Protein AF-A0A418AMC6-F1 (afdb_monomer)

Sequence (196 aa):
MELLSAELSAETLAALQAHLATAKLNEESEVSEDFRLSQLYVCNVPCRGLDVVGLCSWYDSRTGDALAAEAFEQSKGGPIAFVSTPAAFKALKALHPDRKDVYLFEYDHRFEEKYPTEFVFYDYNTPLALDSKFQHFFDYVLVDPPYLDIAADLGFTPTGFVPTFDSKLSNRFLTYTNYASERFGRCDDDFSDSDE

Secondary structure (DSSP, 8-state):
---------HHHHHHHHHHHHHHHHHHHHS-----TTSS--------TT----PPP-SS-HHHHHHHHHHHHHHTTTS-EEEES-HHHHHHHHHH-TT--SEEEEES-THHHHH-TTTEEE--TTSTT-S-GGGTTT-SEEEE--SSHHHHHHTTPEEEEE----SSS--PPEEEEESS--SSSPBP----TT---

pLDDT: mean 71.26, std 19.56, range [28.86, 96.62]

InterPro domains:
  IPR019369 Protein-lysine N-methyltransferase Efm5/EEF1AKMT1 [PTHR13200] (7-148)
  IPR041370 Methyltransferase EEF1AKMT1/ZCCHC4 [PF10237] (58-148)

Organism: NCBI:txid157072

Mean predicted aligned error: 14.48 Å

Structure (mmCIF, N/CA/C/O backbone):
data_AF-A0A418AMC6-F1
#
_entry.id   AF-A0A418AMC6-F1
#
loop_
_atom_site.group_PDB
_atom_site.id
_atom_site.type_symbol
_atom_site.label_atom_id
_atom_site.label_alt_id
_atom_site.label_comp_id
_atom_site.label_asym_id
_atom_site.label_entity_id
_atom_site.label_seq_id
_atom_site.pdbx_PDB_ins_code
_atom_site.Cartn_x
_atom_site.Cartn_y
_atom_site.Cartn_z
_atom_site.occupancy
_atom_site.B_iso_or_equiv
_atom_site.auth_seq_id
_atom_site.auth_comp_id
_atom_site.auth_asym_id
_atom_site.auth_atom_id
_atom_site.pdbx_PDB_model_num
ATOM 1 N N . MET A 1 1 ? 2.805 23.238 57.520 1.00 42.62 1 MET A N 1
ATOM 2 C CA . MET A 1 1 ? 2.242 22.213 56.617 1.00 42.62 1 MET A CA 1
ATOM 3 C C . MET A 1 1 ? 0.832 22.687 56.286 1.00 42.62 1 MET A C 1
ATOM 5 O O . MET A 1 1 ? -0.130 22.216 56.871 1.00 42.62 1 MET A O 1
ATOM 9 N N . GLU A 1 2 ? 0.739 23.754 55.487 1.00 44.53 2 GLU A N 1
ATOM 10 C CA . GLU A 1 2 ? -0.522 24.441 55.176 1.00 44.53 2 GLU A CA 1
ATOM 11 C C . GLU A 1 2 ? -1.011 24.029 53.786 1.00 44.53 2 GLU A C 1
ATOM 13 O O . GLU A 1 2 ? -0.344 24.260 52.783 1.00 44.53 2 GLU A O 1
ATOM 18 N N . LEU A 1 3 ? -2.151 23.339 53.796 1.00 50.59 3 LEU A N 1
ATOM 19 C CA . LEU A 1 3 ? -3.319 23.513 52.928 1.00 50.59 3 LEU A CA 1
ATOM 20 C C . LEU A 1 3 ? -3.114 24.251 51.593 1.00 50.59 3 LEU A C 1
ATOM 22 O O . LEU A 1 3 ? -3.190 25.473 51.532 1.00 50.59 3 LEU A O 1
ATOM 26 N N . LEU A 1 4 ? -3.051 23.477 50.508 1.00 44.75 4 LEU A N 1
ATOM 27 C CA . LEU A 1 4 ? -3.546 23.883 49.189 1.00 44.75 4 LEU A CA 1
ATOM 28 C C . LEU A 1 4 ? -4.332 22.718 48.569 1.00 44.75 4 LEU A C 1
ATOM 30 O O . LEU A 1 4 ? -3.943 22.135 47.562 1.00 44.75 4 LEU A O 1
ATOM 34 N N . SER A 1 5 ? -5.449 22.351 49.197 1.00 51.56 5 SER A N 1
ATOM 35 C CA . SER A 1 5 ? -6.523 21.634 48.510 1.00 51.56 5 SER A CA 1
ATOM 36 C C . SER A 1 5 ? -7.309 22.663 47.699 1.00 51.56 5 SER A C 1
ATOM 38 O O . SER A 1 5 ? -8.251 23.273 48.201 1.00 51.56 5 SER A O 1
ATOM 40 N N . ALA A 1 6 ? -6.878 22.911 46.463 1.00 60.97 6 ALA A N 1
ATOM 41 C CA . ALA A 1 6 ? -7.714 23.602 45.493 1.00 60.97 6 ALA A CA 1
ATOM 42 C C . ALA A 1 6 ? -8.889 22.671 45.158 1.00 60.97 6 ALA A C 1
ATOM 44 O O . ALA A 1 6 ? -8.754 21.757 44.346 1.00 60.97 6 ALA A O 1
ATOM 45 N N . GLU A 1 7 ? -10.018 22.849 45.844 1.00 67.69 7 GLU A N 1
ATOM 46 C CA . GLU A 1 7 ? -11.275 22.220 45.450 1.00 67.69 7 GLU A CA 1
ATOM 47 C C . GLU A 1 7 ? -11.671 22.791 44.084 1.00 67.69 7 GLU A C 1
ATOM 49 O O . GLU A 1 7 ? -12.073 23.947 43.952 1.00 67.69 7 GLU A O 1
ATOM 54 N N . LEU A 1 8 ? -11.476 21.987 43.041 1.00 70.81 8 LEU A N 1
ATOM 55 C CA . LEU A 1 8 ? -11.998 22.248 41.704 1.00 70.81 8 LEU A CA 1
ATOM 56 C C . LEU A 1 8 ? -13.522 22.425 41.791 1.00 70.81 8 LEU A C 1
ATOM 58 O O . LEU A 1 8 ? -14.201 21.650 42.467 1.00 70.81 8 LEU A O 1
ATOM 62 N N . SER A 1 9 ? -14.073 23.432 41.105 1.00 80.06 9 SER A N 1
ATOM 63 C CA . SER A 1 9 ? -15.525 23.630 41.064 1.00 80.06 9 SER A CA 1
ATOM 64 C C . SER A 1 9 ? -16.208 22.421 40.415 1.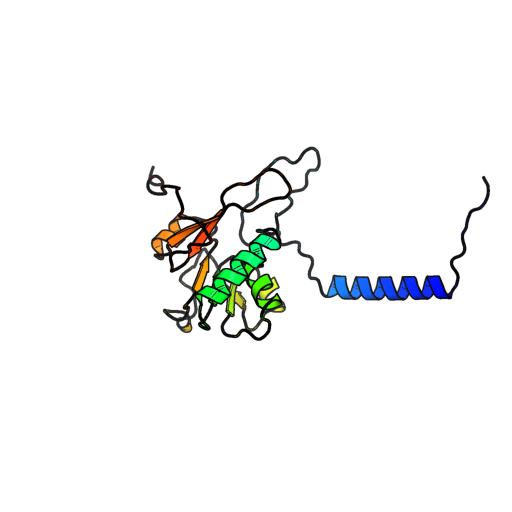00 80.06 9 SER A C 1
ATOM 66 O O . SER A 1 9 ? -15.633 21.770 39.536 1.00 80.06 9 SER A O 1
ATOM 68 N N . ALA A 1 10 ? -17.453 22.137 40.804 1.00 79.94 10 ALA A N 1
ATOM 69 C CA . ALA A 1 10 ? -18.219 21.011 40.262 1.00 79.94 10 ALA A CA 1
ATOM 70 C C . ALA A 1 10 ? -18.283 21.021 38.722 1.00 79.94 10 ALA A C 1
ATOM 72 O O . ALA A 1 10 ? -18.225 19.971 38.088 1.00 79.94 10 ALA A O 1
ATOM 73 N N . GLU A 1 11 ? -18.323 22.211 38.122 1.00 81.19 11 GLU A N 1
ATOM 74 C CA . GLU A 1 11 ? -18.310 22.406 36.671 1.00 81.19 11 GLU A CA 1
ATOM 75 C C . GLU A 1 11 ? -16.965 22.006 36.048 1.00 81.19 11 GLU A C 1
ATOM 77 O O . GLU A 1 11 ? -16.942 21.286 35.051 1.00 81.19 11 GLU A O 1
ATOM 82 N N . THR A 1 12 ? -15.837 22.400 36.654 1.00 78.06 12 THR A N 1
ATOM 83 C CA . THR A 1 12 ? -14.503 21.995 36.170 1.00 78.06 12 THR A CA 1
ATOM 84 C C . THR A 1 12 ? -14.260 20.498 36.315 1.00 78.06 12 THR A C 1
ATOM 86 O O . THR A 1 12 ? -13.656 19.883 35.438 1.00 78.06 12 THR A O 1
ATOM 89 N N . LEU A 1 13 ? -14.777 19.891 37.385 1.00 82.31 13 LEU A N 1
ATOM 90 C CA . LEU A 1 13 ? -14.657 18.458 37.622 1.00 82.31 13 LEU A CA 1
ATOM 91 C C . LEU A 1 13 ? -15.501 17.656 36.620 1.00 82.31 13 LEU A C 1
ATOM 93 O O . LEU A 1 13 ? -15.010 16.679 36.056 1.00 82.31 13 LEU A O 1
ATOM 97 N N . ALA A 1 14 ? -16.719 18.116 36.321 1.00 83.81 14 ALA A N 1
ATOM 98 C CA . ALA A 1 14 ? -17.569 17.527 35.289 1.00 83.81 14 ALA A CA 1
ATOM 99 C C . ALA A 1 14 ? -16.952 17.660 33.885 1.00 83.81 14 ALA A C 1
ATOM 101 O O . ALA A 1 14 ? -16.955 16.699 33.115 1.00 83.81 14 ALA A O 1
ATOM 102 N N . ALA A 1 15 ? -16.365 18.818 33.565 1.00 80.44 15 ALA A N 1
ATOM 103 C CA . ALA A 1 15 ? -15.674 19.032 32.296 1.00 80.44 15 ALA A CA 1
ATOM 104 C C . ALA A 1 15 ? -14.450 18.112 32.144 1.00 80.44 15 ALA A C 1
ATOM 106 O O . ALA A 1 15 ? -14.257 17.511 31.087 1.00 80.44 15 ALA A O 1
ATOM 107 N N . LEU A 1 16 ? -13.658 17.941 33.209 1.00 78.38 16 LEU A N 1
ATOM 108 C CA . LEU A 1 16 ? -12.501 17.045 33.205 1.00 78.38 16 LEU A CA 1
ATOM 109 C C . LEU A 1 16 ? -12.923 15.577 33.050 1.00 78.38 16 LEU A C 1
ATOM 111 O O . LEU A 1 16 ? -12.315 14.841 32.280 1.00 78.38 16 LEU A O 1
ATOM 115 N N . GLN A 1 17 ? -13.990 15.155 33.734 1.00 84.56 17 GLN A N 1
ATOM 116 C CA . GLN A 1 17 ? -14.535 13.801 33.610 1.00 84.56 17 GLN A CA 1
ATOM 117 C C . GLN A 1 17 ? -15.060 13.516 32.199 1.00 84.56 17 GLN A C 1
ATOM 119 O O . GLN A 1 17 ? -14.778 12.450 31.654 1.00 84.56 17 GLN A O 1
ATOM 124 N N . ALA A 1 18 ? -15.766 14.470 31.586 1.00 82.88 18 ALA A N 1
ATOM 125 C CA . ALA A 1 18 ? -16.223 14.349 30.204 1.00 82.88 18 ALA A CA 1
ATOM 126 C C . ALA A 1 18 ? -15.044 14.270 29.220 1.00 82.88 18 ALA A C 1
ATOM 128 O O . ALA A 1 18 ? -15.058 13.452 28.298 1.00 82.88 18 ALA A O 1
ATOM 129 N N . HIS A 1 19 ? -13.992 15.065 29.442 1.00 77.38 19 HIS A N 1
ATOM 130 C CA . HIS A 1 19 ? -12.789 15.032 28.615 1.00 77.38 19 HIS A CA 1
ATOM 131 C C . HIS A 1 19 ? -12.030 13.703 28.748 1.00 77.38 19 HIS A C 1
ATOM 133 O O . HIS A 1 19 ? -11.661 13.115 27.739 1.00 77.38 19 HIS A O 1
ATOM 139 N N . LEU A 1 20 ? -11.880 13.173 29.967 1.00 77.00 20 LEU A N 1
ATOM 140 C CA . LEU A 1 20 ? -11.255 11.868 30.215 1.00 77.00 20 LEU A CA 1
ATOM 141 C C . LEU A 1 20 ? -12.068 10.703 29.636 1.00 77.00 20 LEU A C 1
ATOM 143 O O . LEU A 1 20 ? -11.485 9.752 29.130 1.00 77.00 20 LEU A O 1
ATOM 147 N N . ALA A 1 21 ? -13.401 10.763 29.689 1.00 75.00 21 ALA A N 1
ATOM 148 C CA . ALA A 1 21 ? -14.258 9.758 29.060 1.00 75.00 21 ALA A CA 1
ATOM 149 C C . ALA 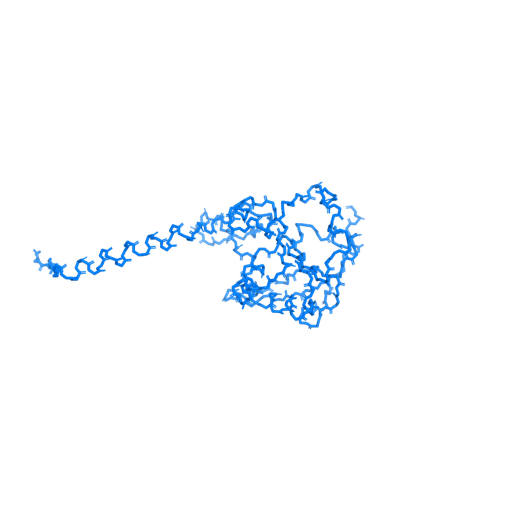A 1 21 ? -14.147 9.796 27.527 1.00 75.00 21 ALA A C 1
ATOM 151 O O . ALA A 1 21 ? -14.076 8.749 26.893 1.00 75.00 21 ALA A O 1
ATOM 152 N N . THR A 1 22 ? -14.064 10.995 26.942 1.00 68.50 22 THR A N 1
ATOM 153 C CA . THR A 1 22 ? -13.840 11.174 25.497 1.00 68.50 22 THR A CA 1
ATOM 154 C C . THR A 1 22 ? -12.447 10.688 25.087 1.00 68.50 22 THR A C 1
ATOM 156 O O . THR A 1 22 ? -12.314 10.011 24.074 1.00 68.50 22 THR A O 1
ATOM 159 N N . ALA A 1 23 ? -11.416 10.970 25.892 1.00 63.97 23 ALA A N 1
ATOM 160 C CA . ALA A 1 23 ? -10.056 10.484 25.664 1.00 63.97 23 ALA A CA 1
ATOM 161 C C . ALA A 1 23 ? -9.978 8.952 25.731 1.00 63.97 23 ALA A C 1
ATOM 163 O O . ALA A 1 23 ? -9.396 8.349 24.842 1.00 63.97 23 ALA A O 1
ATOM 164 N N . LYS A 1 24 ? -10.644 8.319 26.707 1.00 60.22 24 LYS A N 1
ATOM 165 C CA . LYS A 1 24 ? -10.724 6.852 26.805 1.00 60.22 24 LYS A CA 1
ATOM 166 C C . LYS A 1 24 ? -11.468 6.206 25.639 1.00 60.22 24 LYS A C 1
ATOM 168 O O . LYS A 1 24 ? -11.053 5.158 25.177 1.00 60.22 24 LYS A O 1
ATOM 173 N N . LEU A 1 25 ? -12.542 6.826 25.145 1.00 55.59 25 LEU A N 1
ATOM 174 C CA . LEU A 1 25 ? -13.244 6.342 23.949 1.00 55.59 25 LEU A CA 1
ATOM 175 C C . LEU A 1 25 ? -12.379 6.475 22.686 1.00 55.59 25 LEU A C 1
ATOM 177 O O . LEU A 1 25 ? -12.411 5.593 21.832 1.00 55.59 25 LEU A O 1
ATOM 181 N N . ASN A 1 26 ? -11.582 7.544 22.580 1.00 49.06 26 ASN A N 1
ATOM 182 C CA . ASN A 1 26 ? -10.601 7.682 21.505 1.00 49.06 26 ASN A CA 1
ATOM 183 C C . ASN A 1 26 ? -9.480 6.635 21.633 1.00 49.06 26 ASN A C 1
ATOM 185 O O . ASN A 1 26 ? -9.164 5.996 20.636 1.00 49.06 26 ASN A O 1
ATOM 189 N N . GLU A 1 27 ? -8.965 6.382 22.840 1.00 47.09 27 GLU A N 1
ATOM 190 C CA . GLU A 1 27 ? -7.992 5.312 23.129 1.00 47.09 27 GLU A CA 1
ATOM 191 C C . GLU A 1 27 ? -8.562 3.902 22.887 1.00 47.09 27 GLU A C 1
ATOM 193 O O . GLU A 1 27 ? -7.827 3.009 22.497 1.00 47.09 27 GLU A O 1
ATOM 198 N N . GLU A 1 28 ? -9.864 3.668 23.080 1.00 44.34 28 GLU A N 1
ATOM 199 C CA . GLU A 1 28 ? -10.510 2.387 22.746 1.00 44.34 28 GLU A CA 1
ATOM 200 C C . GLU A 1 28 ? -10.739 2.224 21.230 1.00 44.34 28 GLU A C 1
ATOM 202 O O . GLU A 1 28 ? -10.784 1.100 20.729 1.00 44.34 28 GLU A O 1
ATOM 207 N N . SER A 1 29 ? -10.854 3.329 20.480 1.00 45.47 29 SER A N 1
ATOM 208 C CA . SER A 1 29 ? -10.901 3.326 19.007 1.00 45.47 29 SER A CA 1
ATOM 209 C C . SER A 1 29 ? -9.512 3.256 18.352 1.00 45.47 29 SER A C 1
ATOM 211 O O . SER A 1 29 ? -9.364 2.786 17.219 1.00 45.47 29 SER A O 1
ATOM 213 N N . GLU A 1 30 ? -8.482 3.691 19.076 1.00 42.91 30 GLU A N 1
ATOM 214 C CA . GLU A 1 30 ? -7.078 3.510 18.739 1.00 42.91 30 GLU A CA 1
ATOM 215 C C . GLU A 1 30 ? -6.603 2.185 19.329 1.00 42.91 30 GLU A C 1
ATOM 217 O O . GLU A 1 30 ? -6.114 2.106 20.451 1.00 42.91 30 GLU A O 1
ATOM 222 N N . VAL A 1 31 ? -6.739 1.106 18.551 1.00 44.59 31 VAL A N 1
ATOM 223 C CA . VAL A 1 31 ? -6.043 -0.156 18.838 1.00 44.59 31 VAL A CA 1
ATOM 224 C C . VAL A 1 31 ? -4.619 0.174 19.259 1.00 44.59 31 VAL A C 1
ATOM 226 O O . VAL A 1 31 ? -3.917 0.852 18.509 1.00 44.59 31 VAL A O 1
ATOM 229 N N . SER A 1 32 ? -4.222 -0.317 20.439 1.00 44.78 32 SER A N 1
ATOM 230 C CA . SER A 1 32 ? -2.848 -0.252 20.921 1.00 44.78 32 SER A CA 1
ATOM 231 C C . SER A 1 32 ? -1.916 -0.537 19.752 1.00 44.78 32 SER A C 1
ATOM 233 O O . SER A 1 32 ? -1.862 -1.653 19.229 1.00 44.78 32 SER A O 1
ATOM 235 N N . GLU A 1 33 ? -1.213 0.513 19.337 1.00 43.47 33 GLU A N 1
ATOM 236 C CA . GLU A 1 33 ? -0.219 0.544 18.271 1.00 43.47 33 GLU A CA 1
ATOM 237 C C . GLU A 1 33 ? 1.025 -0.291 18.622 1.00 43.47 33 GLU A C 1
ATOM 239 O O . GLU A 1 33 ? 2.140 -0.023 18.183 1.00 43.47 33 GLU A O 1
ATOM 244 N N . ASP A 1 34 ? 0.860 -1.322 19.449 1.00 41.31 34 ASP A N 1
ATOM 245 C CA . ASP A 1 34 ? 1.898 -2.261 19.811 1.00 41.31 34 ASP A CA 1
ATOM 246 C C . ASP A 1 34 ? 2.050 -3.256 18.653 1.00 41.31 34 ASP A C 1
ATOM 248 O O . ASP A 1 34 ? 1.646 -4.422 18.693 1.00 41.31 34 ASP A O 1
ATOM 252 N N . PHE A 1 35 ? 2.603 -2.760 17.545 1.00 44.91 35 PHE A N 1
ATOM 253 C CA . PHE A 1 35 ? 2.834 -3.476 16.288 1.00 44.91 35 PHE A CA 1
ATOM 254 C C . PHE A 1 35 ? 3.943 -4.533 16.396 1.00 44.91 35 PHE A C 1
ATOM 256 O O . PHE A 1 35 ? 4.443 -4.991 15.377 1.00 44.91 35 PHE A O 1
ATOM 263 N N . ARG A 1 36 ? 4.302 -4.972 17.619 1.00 40.72 36 ARG A N 1
ATOM 264 C CA . ARG A 1 36 ? 5.398 -5.912 17.957 1.00 40.72 36 ARG A CA 1
ATOM 265 C C . ARG A 1 36 ? 5.349 -7.274 17.255 1.00 40.72 36 ARG A C 1
ATOM 267 O O . ARG A 1 36 ? 6.216 -8.106 17.499 1.00 40.72 36 ARG A O 1
ATOM 274 N N . LEU A 1 37 ? 4.334 -7.502 16.427 1.00 40.41 37 LEU A N 1
ATOM 275 C CA . LEU A 1 37 ? 3.993 -8.763 15.785 1.00 40.41 37 LEU A CA 1
ATOM 276 C C . LEU A 1 37 ? 3.846 -8.660 14.253 1.00 40.41 37 LEU A C 1
ATOM 278 O O . LEU A 1 37 ? 3.716 -9.705 13.621 1.00 40.41 37 LEU A O 1
ATOM 282 N N . SER A 1 38 ? 3.895 -7.467 13.639 1.00 43.56 38 SER A N 1
ATOM 283 C CA . SER A 1 38 ? 3.967 -7.353 12.172 1.00 43.56 38 SER A CA 1
ATOM 284 C C . SER A 1 38 ? 5.411 -7.587 11.703 1.00 43.56 38 SER A C 1
ATOM 286 O O . SER A 1 38 ? 6.358 -7.164 12.366 1.00 43.56 38 SER A O 1
ATOM 288 N N . GLN A 1 39 ? 5.579 -8.311 10.597 1.00 39.78 39 GLN A N 1
ATOM 289 C CA . GLN A 1 39 ? 6.804 -8.999 10.156 1.00 39.78 39 GLN A CA 1
ATOM 290 C C . GLN A 1 39 ? 8.064 -8.097 10.011 1.00 39.78 39 GLN A C 1
ATOM 292 O O . GLN A 1 39 ? 8.378 -7.592 8.947 1.00 39.78 39 GLN A O 1
ATOM 297 N N . LEU A 1 40 ? 8.772 -7.938 11.136 1.00 38.41 40 LEU A N 1
ATOM 298 C CA . LEU A 1 40 ? 10.225 -7.970 11.412 1.00 38.41 40 LEU A CA 1
ATOM 299 C C . LEU A 1 40 ? 11.278 -7.140 10.618 1.00 38.41 40 LEU A C 1
ATOM 301 O O . LEU A 1 40 ? 11.865 -7.595 9.649 1.00 38.41 40 LEU A O 1
ATOM 305 N N . TYR A 1 41 ? 11.698 -6.036 11.250 1.00 37.22 41 TYR A N 1
ATOM 306 C CA . TYR A 1 41 ? 13.053 -5.504 11.407 1.00 37.22 41 TYR A CA 1
ATOM 307 C C . TYR A 1 41 ? 13.075 -5.062 12.867 1.00 37.22 41 TYR A C 1
ATOM 309 O O . TYR A 1 41 ? 12.537 -4.025 13.261 1.00 37.22 41 TYR A O 1
ATOM 317 N N . VAL A 1 42 ? 13.673 -5.895 13.712 1.00 33.81 42 VAL A N 1
ATOM 318 C CA . VAL A 1 42 ? 14.098 -5.463 15.039 1.00 33.81 42 VAL A CA 1
ATOM 319 C C . VAL A 1 42 ? 15.372 -4.665 14.820 1.00 33.81 42 VAL A C 1
ATOM 321 O O . VAL A 1 42 ? 16.418 -5.230 14.504 1.00 33.81 42 VAL A O 1
ATOM 324 N N . CYS A 1 43 ? 15.304 -3.346 14.981 1.00 31.94 43 CYS A N 1
ATOM 325 C CA . CYS A 1 43 ? 16.514 -2.547 15.092 1.00 31.94 43 CYS A CA 1
ATOM 326 C C . CYS A 1 43 ? 17.177 -2.920 16.427 1.00 31.94 43 CYS A C 1
ATOM 328 O O . CYS A 1 43 ? 16.777 -2.449 17.490 1.00 31.94 43 CYS A O 1
ATOM 330 N N . ASN A 1 44 ? 18.153 -3.828 16.387 1.00 28.86 44 ASN A N 1
ATOM 331 C CA . ASN A 1 44 ? 18.941 -4.236 17.548 1.00 28.86 44 ASN A CA 1
ATOM 332 C C . ASN A 1 44 ? 19.939 -3.114 17.892 1.00 28.86 44 ASN A C 1
ATOM 334 O O . ASN A 1 44 ? 21.142 -3.232 17.666 1.00 28.86 44 ASN A O 1
ATOM 338 N N . VAL A 1 45 ? 19.440 -1.980 18.390 1.00 33.94 45 VAL A N 1
ATOM 339 C CA . VAL A 1 45 ? 20.279 -0.875 18.868 1.00 33.94 45 VAL A CA 1
ATOM 340 C C . VAL A 1 45 ? 20.114 -0.763 20.385 1.00 33.94 45 VAL A C 1
ATOM 342 O O . VAL A 1 45 ? 18.999 -0.545 20.859 1.00 33.94 45 VAL A O 1
ATOM 345 N N . PRO A 1 46 ? 21.197 -0.880 21.175 1.00 31.75 46 PRO A N 1
ATOM 346 C CA . PRO A 1 46 ? 21.135 -0.645 22.607 1.00 31.75 46 PRO A CA 1
ATOM 347 C C . PRO A 1 46 ? 20.907 0.850 22.860 1.00 31.75 46 PRO A C 1
ATOM 349 O O . PRO A 1 46 ? 21.838 1.658 22.866 1.00 31.75 46 PRO A O 1
ATOM 352 N N . CYS A 1 47 ? 19.651 1.238 23.066 1.00 31.81 47 CYS A N 1
ATOM 353 C CA . CYS A 1 47 ? 19.298 2.569 23.537 1.00 31.81 47 CYS A CA 1
ATOM 354 C C . CYS A 1 47 ? 19.584 2.648 25.042 1.00 31.81 47 CYS A C 1
ATOM 356 O O . CYS A 1 47 ? 19.021 1.909 25.842 1.00 31.81 47 CYS A O 1
ATOM 358 N N . ARG A 1 48 ? 20.518 3.530 25.415 1.00 37.19 48 ARG A N 1
ATOM 359 C CA . ARG A 1 48 ? 21.015 3.777 26.781 1.00 37.19 48 ARG A CA 1
ATOM 360 C C . ARG A 1 48 ? 19.970 3.544 27.892 1.00 37.19 48 ARG A C 1
ATOM 362 O O . ARG A 1 48 ? 19.145 4.410 28.156 1.00 37.19 48 ARG A O 1
ATOM 369 N N . GLY A 1 49 ? 20.123 2.440 28.623 1.00 35.16 49 GLY A N 1
ATOM 370 C CA . GLY A 1 49 ? 19.684 2.308 30.017 1.00 35.16 49 GLY A CA 1
ATOM 371 C C . GLY A 1 49 ? 18.215 1.968 30.283 1.00 35.16 49 GLY A C 1
ATOM 372 O O . GLY A 1 49 ? 17.837 1.948 31.451 1.00 35.16 49 GLY A O 1
ATOM 373 N N . LEU A 1 50 ? 17.404 1.674 29.265 1.00 34.84 50 LEU A N 1
ATOM 374 C CA . LEU A 1 50 ? 16.117 1.001 29.455 1.00 34.84 50 LEU A CA 1
ATOM 375 C C . LEU A 1 50 ? 16.082 -0.256 28.584 1.00 34.84 50 LEU A C 1
ATOM 377 O O . LEU A 1 50 ? 16.235 -0.163 27.369 1.00 34.84 50 LEU A O 1
ATOM 381 N N . ASP A 1 51 ? 15.835 -1.409 29.205 1.00 35.62 51 ASP A N 1
ATOM 382 C CA . ASP A 1 51 ? 15.587 -2.696 28.543 1.00 35.62 51 ASP A CA 1
ATOM 383 C C . ASP A 1 51 ? 14.215 -2.688 27.837 1.00 35.62 51 ASP A C 1
ATOM 385 O O . ASP A 1 51 ? 13.303 -3.441 28.178 1.00 35.62 51 ASP A O 1
ATOM 389 N N . VAL A 1 52 ? 14.028 -1.787 26.870 1.00 34.16 52 VAL A N 1
ATOM 390 C CA . VAL A 1 52 ? 12.817 -1.700 26.050 1.00 34.16 52 VAL A CA 1
ATOM 391 C C . VAL A 1 52 ? 13.155 -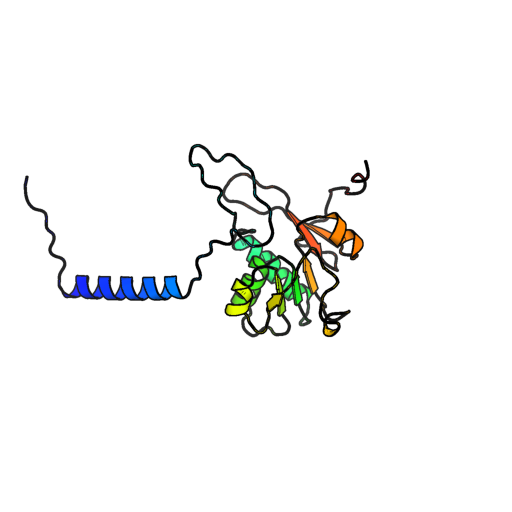2.056 24.607 1.00 34.16 52 VAL A C 1
ATOM 393 O O . VAL A 1 52 ? 13.756 -1.284 23.867 1.00 34.16 52 VAL A O 1
ATOM 396 N N . VAL A 1 53 ? 12.745 -3.257 24.194 1.00 33.88 53 VAL A N 1
ATOM 397 C CA . VAL A 1 53 ? 12.643 -3.637 22.778 1.00 33.88 53 VAL A CA 1
ATOM 398 C C . VAL A 1 53 ? 11.458 -2.864 22.196 1.00 33.88 53 VAL A C 1
ATOM 400 O O . VAL A 1 53 ? 10.325 -3.348 22.229 1.00 33.88 53 VAL A O 1
ATOM 403 N N . GLY A 1 54 ? 11.694 -1.624 21.770 1.00 34.75 54 GLY A N 1
ATOM 404 C CA . GLY A 1 54 ? 10.701 -0.787 21.102 1.00 34.75 54 GLY A CA 1
ATOM 405 C C . GLY A 1 54 ? 10.709 -1.064 19.604 1.00 34.75 54 GLY A C 1
ATOM 406 O O . GLY A 1 54 ? 11.731 -0.861 18.953 1.00 34.75 54 GLY A O 1
ATOM 407 N N . LEU A 1 55 ? 9.587 -1.536 19.060 1.00 37.09 55 LEU A N 1
ATOM 408 C CA . LEU A 1 55 ? 9.401 -1.579 17.615 1.00 37.09 55 LEU A CA 1
ATOM 409 C C . LEU A 1 55 ? 9.232 -0.150 17.105 1.00 37.09 55 LEU A C 1
ATOM 411 O O . LEU A 1 55 ? 8.307 0.552 17.509 1.00 37.09 55 LEU A O 1
ATOM 415 N N . CYS A 1 56 ? 10.111 0.278 16.207 1.00 41.91 56 CYS A N 1
ATOM 416 C CA . CYS A 1 56 ? 9.831 1.433 15.375 1.00 41.91 56 CYS A CA 1
ATOM 417 C C . CYS A 1 56 ? 8.574 1.102 14.565 1.00 41.91 56 CYS A C 1
ATOM 419 O O . CYS A 1 56 ? 8.567 0.105 13.849 1.00 41.91 56 CYS A O 1
ATOM 421 N N . SER A 1 57 ? 7.513 1.906 14.687 1.00 42.41 57 SER A N 1
ATOM 422 C CA . SER A 1 57 ? 6.504 1.995 13.630 1.00 42.41 57 SER A CA 1
ATOM 423 C C . SER A 1 57 ? 7.299 2.268 12.361 1.00 42.41 57 SER A C 1
ATOM 425 O O . SER A 1 57 ? 8.041 3.252 12.304 1.00 42.41 57 SER A O 1
ATOM 427 N N . TRP A 1 58 ? 7.342 1.301 11.453 1.00 53.81 58 TRP A N 1
ATOM 428 C CA . TRP A 1 58 ? 8.232 1.390 10.313 1.00 53.81 58 TRP A CA 1
ATOM 429 C C . TRP A 1 58 ? 7.727 2.568 9.510 1.00 53.81 58 TRP A C 1
ATOM 431 O O . TRP A 1 58 ? 6.571 2.566 9.089 1.00 53.81 58 TRP A O 1
ATOM 441 N N . TYR A 1 59 ? 8.588 3.578 9.401 1.00 54.19 59 TYR A N 1
ATOM 442 C CA . TYR A 1 59 ? 8.318 4.906 8.863 1.00 54.19 59 TYR A CA 1
ATOM 443 C C . TYR A 1 59 ? 7.708 5.894 9.868 1.00 54.19 59 TYR A C 1
ATOM 445 O O . TYR A 1 59 ? 6.673 5.664 10.491 1.00 54.19 59 TYR A O 1
ATOM 453 N N . ASP A 1 60 ? 8.366 7.053 9.995 1.00 59.50 60 ASP A N 1
ATOM 454 C CA . ASP A 1 60 ? 7.711 8.235 10.550 1.00 59.50 60 ASP A CA 1
ATOM 455 C C . ASP A 1 60 ? 6.486 8.602 9.691 1.00 59.50 60 ASP A C 1
ATOM 457 O O . ASP A 1 60 ? 6.369 8.193 8.530 1.00 59.50 60 ASP A O 1
ATOM 461 N N . SER A 1 61 ? 5.556 9.375 10.258 1.00 65.62 61 SER A N 1
ATOM 462 C CA . SER A 1 61 ? 4.325 9.774 9.558 1.00 65.62 61 SER A CA 1
ATOM 463 C C . SER A 1 61 ? 4.616 10.382 8.184 1.00 65.62 61 SER A C 1
ATOM 465 O O . SER A 1 61 ? 3.996 10.010 7.193 1.00 65.62 61 SER A O 1
ATOM 467 N N . ARG A 1 62 ? 5.648 11.226 8.102 1.00 70.81 62 ARG A N 1
ATOM 468 C CA . ARG A 1 62 ? 6.085 11.889 6.870 1.00 70.81 62 ARG A CA 1
ATOM 469 C C . ARG A 1 62 ? 6.473 10.898 5.771 1.00 70.81 62 ARG A C 1
ATOM 471 O O . ARG A 1 62 ? 6.207 11.136 4.595 1.00 70.81 62 ARG A O 1
ATOM 478 N N . THR A 1 63 ? 7.139 9.817 6.139 1.00 73.81 63 THR A N 1
ATOM 479 C CA . THR A 1 63 ? 7.598 8.790 5.214 1.00 73.81 63 THR A CA 1
ATOM 480 C C . THR A 1 63 ? 6.431 7.934 4.727 1.00 73.81 63 THR A C 1
ATOM 482 O O . THR A 1 63 ? 6.317 7.694 3.523 1.00 73.81 63 THR A O 1
ATOM 485 N N . GLY A 1 64 ? 5.520 7.551 5.627 1.00 77.88 64 GLY A N 1
ATOM 486 C CA . GLY A 1 64 ? 4.267 6.891 5.253 1.00 77.88 64 GLY A CA 1
ATOM 487 C C . GLY A 1 64 ? 3.443 7.735 4.275 1.00 77.88 64 GLY A C 1
ATOM 488 O O . GLY A 1 64 ? 2.999 7.227 3.246 1.00 77.88 64 GLY A O 1
ATOM 489 N N . ASP A 1 65 ? 3.332 9.040 4.536 1.00 82.12 65 ASP A N 1
ATOM 490 C CA . ASP A 1 65 ? 2.634 9.995 3.669 1.00 82.12 65 ASP A CA 1
ATOM 491 C C . ASP A 1 65 ? 3.288 10.110 2.285 1.00 82.12 65 ASP A C 1
ATOM 493 O O . ASP A 1 65 ? 2.600 10.163 1.264 1.00 82.12 65 ASP A O 1
ATOM 497 N N . ALA A 1 66 ? 4.622 10.122 2.222 1.00 83.38 66 ALA A N 1
ATOM 498 C CA . ALA A 1 66 ? 5.347 10.194 0.957 1.00 83.38 66 ALA A CA 1
ATOM 499 C C . ALA A 1 66 ? 5.143 8.938 0.095 1.00 83.38 66 ALA A C 1
ATOM 501 O O . ALA A 1 66 ? 4.950 9.067 -1.115 1.00 83.38 66 ALA A O 1
ATOM 502 N N . LEU A 1 67 ? 5.167 7.749 0.710 1.00 85.25 67 LEU A N 1
ATOM 503 C CA . LEU A 1 67 ? 4.904 6.467 0.044 1.00 85.25 67 LEU A CA 1
ATOM 504 C C . LEU A 1 67 ? 3.450 6.365 -0.427 1.00 85.25 67 LEU A C 1
ATOM 506 O O . LEU A 1 67 ? 3.193 5.928 -1.548 1.00 85.25 67 LEU A O 1
ATOM 510 N N . ALA A 1 68 ? 2.503 6.819 0.396 1.00 89.62 68 ALA A N 1
ATOM 511 C CA . ALA A 1 68 ? 1.092 6.887 0.037 1.00 89.62 68 ALA A CA 1
ATOM 512 C C . ALA A 1 68 ? 0.839 7.819 -1.155 1.00 89.62 68 ALA A C 1
ATOM 514 O O . ALA A 1 68 ? 0.109 7.453 -2.078 1.00 89.62 68 ALA A O 1
ATOM 515 N N . ALA A 1 69 ? 1.458 9.003 -1.153 1.00 90.25 69 ALA A N 1
ATOM 516 C CA . ALA A 1 69 ? 1.347 9.959 -2.249 1.00 90.25 69 ALA A CA 1
ATOM 517 C C . ALA A 1 69 ? 1.891 9.379 -3.562 1.00 90.25 69 ALA A C 1
ATOM 519 O O . ALA A 1 69 ? 1.217 9.457 -4.587 1.00 90.25 69 ALA A O 1
ATOM 520 N N . GLU A 1 70 ? 3.060 8.734 -3.525 1.00 90.31 70 GLU A N 1
ATOM 521 C CA . GLU A 1 70 ? 3.631 8.076 -4.706 1.00 90.31 70 GLU A CA 1
ATOM 522 C C . GLU A 1 70 ? 2.710 6.959 -5.223 1.00 90.31 70 GLU A C 1
ATOM 524 O O . GLU A 1 70 ? 2.393 6.922 -6.410 1.00 90.31 70 GLU A O 1
ATOM 529 N N . ALA A 1 71 ? 2.218 6.084 -4.339 1.00 91.19 71 ALA A N 1
ATOM 530 C CA . ALA A 1 71 ? 1.299 5.010 -4.717 1.00 91.19 71 ALA A CA 1
ATOM 531 C C . ALA A 1 71 ? 0.025 5.550 -5.381 1.00 91.19 71 ALA A C 1
ATOM 533 O O . ALA A 1 71 ? -0.452 5.027 -6.395 1.00 91.19 71 ALA A O 1
ATOM 534 N N . PHE A 1 72 ? -0.516 6.639 -4.841 1.00 93.44 72 PHE A N 1
ATOM 535 C CA . PHE A 1 72 ? -1.680 7.297 -5.410 1.00 93.44 72 PHE A CA 1
ATOM 536 C C . PHE A 1 72 ? -1.398 7.878 -6.805 1.00 93.44 72 PHE A C 1
ATOM 538 O O . PHE A 1 72 ? -2.184 7.644 -7.726 1.00 93.44 72 PHE A O 1
ATOM 545 N N . GLU A 1 73 ? -0.278 8.585 -6.978 1.00 92.06 73 GLU A N 1
ATOM 546 C CA . GLU A 1 73 ? 0.126 9.213 -8.243 1.00 92.06 73 GLU A CA 1
ATOM 547 C C . GLU A 1 73 ? 0.429 8.171 -9.333 1.00 92.06 73 GLU A C 1
ATOM 549 O O . GLU A 1 73 ? -0.110 8.240 -10.443 1.00 92.06 73 GLU A O 1
ATOM 554 N N . GLN A 1 74 ? 1.248 7.170 -9.013 1.00 89.88 74 GLN A N 1
ATOM 555 C CA . GLN A 1 74 ? 1.761 6.198 -9.980 1.00 89.88 74 GLN A CA 1
ATOM 556 C C . GLN A 1 74 ? 0.723 5.156 -10.390 1.00 89.88 74 GLN A C 1
ATOM 558 O O . GLN A 1 74 ? 0.726 4.705 -11.536 1.00 89.88 74 GLN A O 1
ATOM 563 N N . SER A 1 75 ? -0.218 4.823 -9.501 1.00 91.94 75 SER A N 1
ATOM 564 C CA . SER A 1 75 ? -1.327 3.926 -9.845 1.00 91.94 75 SER A CA 1
ATOM 565 C C . SER A 1 75 ? -2.262 4.499 -10.912 1.00 91.94 75 SER A C 1
ATOM 567 O O . SER A 1 75 ? -3.008 3.743 -11.523 1.00 91.94 75 SER A O 1
ATOM 569 N N . LYS A 1 76 ? -2.282 5.824 -11.138 1.00 92.50 76 LYS A N 1
ATOM 570 C CA . LYS A 1 76 ? -3.141 6.497 -12.140 1.00 92.50 76 LYS A CA 1
ATOM 571 C C . LYS A 1 76 ? -4.632 6.128 -12.054 1.00 92.50 76 LYS A C 1
ATOM 573 O O . LYS A 1 76 ? -5.346 6.170 -13.053 1.00 92.50 76 LYS A O 1
ATOM 578 N N . GLY A 1 77 ? -5.115 5.788 -10.859 1.00 92.69 77 GLY A N 1
ATOM 579 C CA . GLY A 1 77 ? -6.498 5.337 -10.645 1.00 92.69 77 GLY A CA 1
ATOM 580 C C . GLY A 1 77 ? -6.681 3.818 -10.568 1.00 92.69 77 GLY A C 1
ATOM 581 O O . GLY A 1 77 ? -7.753 3.376 -10.171 1.00 92.69 77 GLY A O 1
ATOM 582 N N . GLY A 1 78 ? -5.648 3.044 -10.895 1.00 94.56 78 GLY A N 1
ATOM 583 C CA . GLY A 1 78 ? -5.641 1.586 -10.889 1.00 94.56 78 GLY A CA 1
ATOM 584 C C . GLY A 1 78 ? -5.511 0.922 -9.512 1.00 94.56 78 GLY A C 1
ATOM 585 O O . GLY A 1 78 ? -5.333 1.621 -8.504 1.00 94.56 78 GLY A O 1
ATOM 586 N N . PRO A 1 79 ? -5.592 -0.420 -9.439 1.00 95.69 79 PRO A N 1
ATOM 587 C CA . PRO A 1 79 ? -5.492 -1.156 -8.185 1.00 95.69 79 PRO A CA 1
ATOM 588 C C . PRO A 1 79 ? -4.097 -1.075 -7.557 1.00 95.69 79 PRO A C 1
ATOM 590 O O . PRO A 1 79 ? -3.079 -1.161 -8.250 1.00 95.69 79 PRO A O 1
ATOM 593 N N . ILE A 1 80 ? -4.067 -0.941 -6.231 1.00 95.94 80 ILE A N 1
ATOM 594 C CA . ILE A 1 80 ? -2.855 -0.757 -5.425 1.00 95.94 80 ILE A CA 1
ATOM 595 C C . ILE A 1 80 ? -2.728 -1.908 -4.428 1.00 95.94 80 ILE A C 1
ATOM 597 O O . ILE A 1 80 ? -3.665 -2.181 -3.676 1.00 95.94 80 ILE A O 1
ATOM 601 N N . ALA A 1 81 ? -1.555 -2.531 -4.372 1.00 94.00 81 ALA A N 1
ATOM 602 C CA . ALA A 1 81 ? -1.187 -3.482 -3.331 1.00 94.00 81 ALA A CA 1
ATOM 603 C C . ALA A 1 81 ? -0.095 -2.903 -2.424 1.00 94.00 81 ALA A C 1
ATOM 605 O O . ALA A 1 81 ? 0.962 -2.482 -2.894 1.00 94.00 81 ALA A O 1
ATOM 606 N N . PHE A 1 82 ? -0.348 -2.930 -1.121 1.00 91.94 82 PHE A N 1
ATOM 607 C CA . PHE A 1 82 ? 0.637 -2.691 -0.073 1.00 91.94 82 PHE A CA 1
ATOM 608 C C . PHE A 1 82 ? 0.998 -4.033 0.552 1.00 91.94 82 PHE A C 1
ATOM 610 O O . PHE A 1 82 ? 0.176 -4.626 1.243 1.00 91.94 82 PHE A O 1
ATOM 617 N N . VAL A 1 83 ? 2.201 -4.531 0.289 1.00 89.44 83 VAL A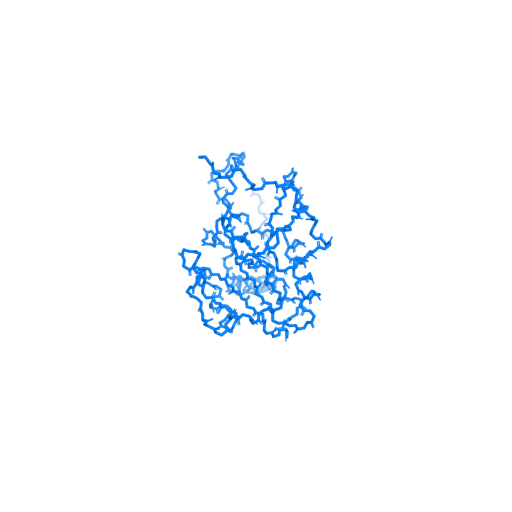 N 1
ATOM 618 C CA . VAL A 1 83 ? 2.702 -5.800 0.824 1.00 89.44 83 VAL A CA 1
ATOM 619 C C . VAL A 1 83 ? 3.682 -5.499 1.940 1.00 89.44 83 VAL A C 1
ATOM 621 O O . VAL A 1 83 ? 4.698 -4.846 1.705 1.00 89.44 83 VAL A O 1
ATOM 624 N N . SER A 1 84 ? 3.341 -5.923 3.158 1.00 85.06 84 SER A N 1
ATOM 625 C CA . SER A 1 84 ? 4.136 -5.662 4.366 1.00 85.06 84 SER A CA 1
ATOM 626 C C . SER A 1 84 ? 4.412 -4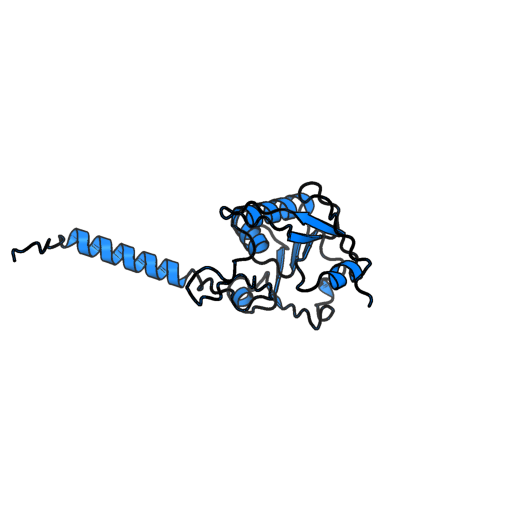.168 4.629 1.00 85.06 84 SER A C 1
ATOM 628 O O . SER A 1 84 ? 5.373 -3.802 5.295 1.00 85.06 84 SER A O 1
ATOM 630 N N . THR A 1 85 ? 3.558 -3.273 4.110 1.00 85.75 85 THR A N 1
ATOM 631 C CA . THR A 1 85 ? 3.712 -1.805 4.207 1.00 85.75 85 THR A CA 1
ATOM 632 C C . THR A 1 85 ? 2.484 -1.107 4.815 1.00 85.75 85 THR A C 1
ATOM 634 O O . THR A 1 85 ? 1.877 -0.217 4.205 1.00 85.75 85 THR A O 1
ATOM 637 N N . PRO A 1 86 ? 2.093 -1.453 6.058 1.00 87.00 86 PRO A N 1
ATOM 638 C CA . PRO A 1 86 ? 0.840 -0.999 6.657 1.00 87.00 86 PRO A CA 1
ATOM 639 C C . PRO A 1 86 ? 0.808 0.512 6.928 1.00 87.00 86 PRO A C 1
ATOM 641 O O . PRO A 1 86 ? -0.264 1.114 6.892 1.00 87.00 86 PRO A O 1
ATOM 644 N N . ALA A 1 87 ? 1.956 1.153 7.176 1.00 81.75 87 ALA A N 1
ATOM 645 C CA . ALA A 1 87 ? 2.028 2.600 7.397 1.00 81.75 87 ALA A CA 1
ATOM 646 C C . ALA A 1 87 ? 1.609 3.398 6.147 1.00 81.75 87 ALA A C 1
ATOM 648 O O . ALA A 1 87 ? 0.768 4.293 6.241 1.00 81.75 87 ALA A O 1
ATOM 649 N N . ALA A 1 88 ? 2.128 3.028 4.972 1.00 86.69 88 ALA A N 1
ATOM 650 C CA . ALA A 1 88 ? 1.774 3.667 3.705 1.00 86.69 88 ALA A CA 1
ATOM 651 C C . ALA A 1 88 ? 0.307 3.400 3.322 1.00 86.69 88 ALA A C 1
ATOM 653 O O . ALA A 1 88 ? -0.391 4.312 2.878 1.00 86.69 88 ALA A O 1
ATOM 654 N N . PHE A 1 89 ? -0.199 2.1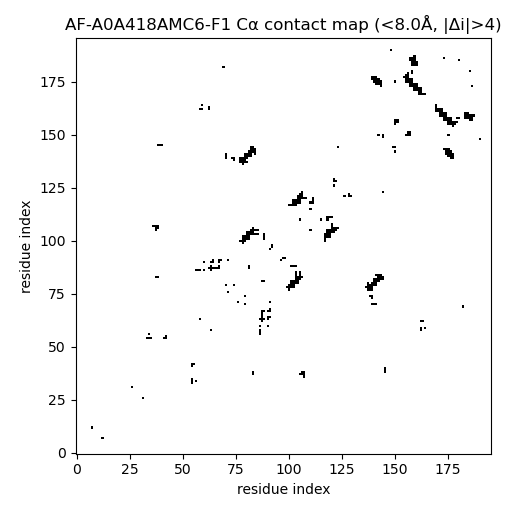88 3.579 1.00 91.94 89 PHE A N 1
ATOM 655 C CA . PHE A 1 89 ? -1.619 1.870 3.404 1.00 91.94 89 PHE A CA 1
ATOM 656 C C . PHE A 1 89 ? -2.521 2.773 4.258 1.00 91.94 89 PHE A C 1
ATOM 658 O O . PHE A 1 89 ? -3.456 3.389 3.740 1.00 91.94 89 PHE A O 1
ATOM 665 N N . LYS A 1 90 ? -2.231 2.889 5.563 1.00 89.50 90 LYS A N 1
ATOM 666 C CA . LYS A 1 90 ? -2.998 3.746 6.481 1.00 89.50 90 LYS A CA 1
ATOM 667 C C . LYS A 1 90 ? -2.978 5.201 6.022 1.00 89.50 90 LYS A C 1
ATOM 669 O O . LYS A 1 90 ? -4.035 5.827 5.979 1.00 89.50 90 LYS A O 1
ATOM 674 N N . ALA A 1 91 ? -1.802 5.716 5.659 1.00 88.69 91 ALA A N 1
ATOM 675 C CA . ALA A 1 91 ? -1.647 7.077 5.161 1.00 88.69 91 ALA A CA 1
ATOM 676 C C . ALA A 1 91 ? -2.475 7.305 3.885 1.00 88.69 91 ALA A C 1
ATOM 678 O O . ALA A 1 91 ? -3.219 8.282 3.802 1.00 88.69 91 ALA A O 1
ATOM 679 N N . LEU A 1 92 ? -2.464 6.361 2.934 1.00 93.81 92 LEU A N 1
ATOM 680 C CA . LEU A 1 92 ? -3.282 6.462 1.723 1.00 93.81 92 LEU A CA 1
ATOM 681 C C . LEU A 1 92 ? -4.779 6.456 2.045 1.00 93.81 92 LEU A C 1
ATOM 683 O O . LEU A 1 92 ? -5.511 7.289 1.514 1.00 93.81 92 LEU A O 1
ATOM 687 N N . LYS A 1 93 ? -5.248 5.569 2.931 1.00 92.44 93 LYS A N 1
ATOM 688 C CA . LYS A 1 93 ? -6.661 5.535 3.352 1.00 92.44 93 LYS A CA 1
ATOM 689 C C . LYS A 1 93 ? -7.076 6.795 4.117 1.00 92.44 93 LYS A C 1
ATOM 691 O O . LYS A 1 93 ? -8.226 7.204 3.997 1.00 92.44 93 LYS A O 1
ATOM 696 N N . ALA A 1 94 ? -6.172 7.411 4.875 1.00 89.56 94 ALA A N 1
ATOM 697 C CA . ALA A 1 94 ? -6.435 8.671 5.567 1.00 89.56 94 ALA A CA 1
ATOM 698 C C . ALA A 1 94 ? -6.544 9.854 4.587 1.00 89.56 94 ALA A C 1
ATOM 700 O O . ALA A 1 94 ? -7.447 10.677 4.718 1.00 89.56 94 ALA A O 1
ATOM 701 N N . LEU A 1 95 ? -5.659 9.919 3.586 1.00 89.50 95 LEU A N 1
ATOM 702 C CA . LEU A 1 95 ? -5.653 10.970 2.560 1.00 89.50 95 LEU A CA 1
ATOM 703 C C . LEU A 1 95 ? -6.784 10.801 1.532 1.00 89.50 95 LEU A C 1
ATOM 705 O O . LEU A 1 95 ? -7.350 11.786 1.053 1.00 89.50 95 LEU A O 1
ATOM 709 N N . HIS A 1 96 ? -7.122 9.556 1.194 1.00 94.19 96 HIS A N 1
ATOM 710 C CA . HIS A 1 96 ? -8.076 9.194 0.146 1.00 94.19 96 HIS A CA 1
ATOM 711 C C . HIS A 1 96 ? -9.028 8.075 0.615 1.00 94.19 96 HIS A C 1
ATOM 713 O O . HIS A 1 96 ? -8.948 6.946 0.123 1.00 94.19 96 HIS A O 1
ATOM 719 N N . PRO A 1 97 ? -9.966 8.364 1.538 1.00 92.00 97 PRO A N 1
ATOM 720 C CA . PRO A 1 97 ? -10.845 7.350 2.132 1.00 92.00 97 PRO A CA 1
ATOM 721 C C . PRO A 1 97 ? -11.734 6.636 1.106 1.00 92.00 97 PRO A C 1
ATOM 723 O O . PRO A 1 97 ? -11.965 5.431 1.222 1.00 92.00 97 PRO A O 1
ATOM 726 N N . ASP A 1 98 ? -12.164 7.359 0.068 1.00 93.00 98 ASP A N 1
ATOM 727 C CA . ASP A 1 98 ? -13.020 6.846 -1.008 1.00 93.00 98 ASP A CA 1
ATOM 728 C C . ASP A 1 98 ? -12.251 6.060 -2.083 1.00 93.00 98 ASP A C 1
ATOM 730 O O . ASP A 1 98 ? -12.857 5.548 -3.032 1.00 93.00 98 ASP A O 1
ATOM 734 N N . ARG A 1 99 ? -10.915 5.970 -1.982 1.00 93.56 99 ARG A N 1
ATOM 735 C CA . ARG A 1 99 ? -10.114 5.229 -2.958 1.00 93.56 99 ARG A CA 1
ATOM 736 C C . ARG A 1 99 ? -10.418 3.735 -2.839 1.00 93.56 99 ARG A C 1
ATOM 738 O O . ARG A 1 99 ? -10.187 3.114 -1.801 1.00 93.56 99 ARG A O 1
ATOM 745 N N . LYS A 1 100 ? -10.940 3.184 -3.935 1.00 94.12 100 LYS A N 1
ATOM 746 C CA . LYS A 1 100 ? -11.224 1.758 -4.113 1.00 94.12 100 LYS A CA 1
ATOM 747 C C . LYS A 1 100 ? -9.999 1.010 -4.626 1.00 94.12 100 LYS A C 1
ATOM 749 O O . LYS A 1 100 ? -9.023 1.630 -5.049 1.00 94.12 100 LYS A O 1
ATOM 754 N N . ASP A 1 101 ? -10.100 -0.315 -4.592 1.00 95.00 101 ASP A N 1
ATOM 755 C CA . ASP A 1 101 ? -9.101 -1.249 -5.112 1.00 95.00 101 ASP A CA 1
ATOM 756 C C . ASP A 1 101 ? -7.714 -1.066 -4.483 1.00 95.00 101 ASP A C 1
ATOM 758 O O . ASP A 1 101 ? -6.685 -1.191 -5.141 1.00 95.00 101 ASP A O 1
ATOM 762 N N . VAL A 1 102 ? -7.702 -0.768 -3.184 1.00 96.62 102 VAL A N 1
ATOM 763 C CA . VAL A 1 102 ? -6.493 -0.707 -2.362 1.00 96.62 102 VAL A CA 1
ATOM 764 C C . VAL A 1 102 ? -6.501 -1.906 -1.437 1.00 96.62 102 VAL A C 1
ATOM 766 O O . VAL A 1 102 ? -7.479 -2.111 -0.722 1.00 96.62 102 VAL A O 1
ATOM 769 N N . TYR A 1 103 ? -5.415 -2.668 -1.440 1.00 96.56 103 TYR A N 1
ATOM 770 C CA . TYR A 1 103 ? -5.309 -3.914 -0.694 1.00 96.56 103 TYR A CA 1
ATOM 771 C C . TYR A 1 103 ? -4.069 -3.901 0.196 1.00 96.56 103 TYR A C 1
ATOM 773 O O . TYR A 1 103 ? -3.008 -3.433 -0.221 1.00 96.56 103 TYR A O 1
ATOM 781 N N . LEU A 1 104 ? -4.212 -4.418 1.416 1.00 94.25 104 LEU A N 1
ATOM 782 C CA . LEU A 1 104 ? -3.129 -4.594 2.379 1.00 94.25 104 LEU A CA 1
ATOM 783 C C . LEU A 1 104 ? -2.848 -6.087 2.551 1.00 94.25 104 LEU A C 1
ATOM 785 O O . LEU A 1 104 ? -3.674 -6.807 3.107 1.00 94.25 104 LEU A O 1
ATOM 789 N N . PHE A 1 105 ? -1.680 -6.525 2.094 1.00 92.56 105 PHE A N 1
ATOM 790 C CA . PHE A 1 105 ? -1.165 -7.878 2.257 1.00 92.56 105 PHE A CA 1
ATOM 791 C C . PHE A 1 105 ? -0.299 -7.930 3.512 1.00 92.56 105 PHE A C 1
ATOM 793 O O . PHE A 1 105 ? 0.824 -7.421 3.519 1.00 92.56 105 PHE A O 1
ATOM 800 N N . GLU A 1 106 ? -0.837 -8.520 4.575 1.00 88.69 106 GLU A N 1
ATOM 801 C CA . GLU A 1 106 ? -0.199 -8.550 5.890 1.00 88.69 106 GLU A CA 1
ATOM 802 C C . GLU A 1 106 ? -0.407 -9.882 6.608 1.00 88.69 106 GLU A C 1
ATOM 804 O O . GLU A 1 106 ? -1.405 -10.575 6.410 1.00 88.69 106 GLU A O 1
ATOM 809 N N . TYR A 1 107 ? 0.544 -10.216 7.477 1.00 85.75 107 TYR A N 1
ATOM 810 C CA . TYR A 1 107 ? 0.455 -11.403 8.330 1.00 85.75 107 TYR A CA 1
ATOM 811 C C . TYR A 1 107 ? -0.383 -11.125 9.588 1.00 85.75 107 TYR A C 1
ATOM 813 O O . TYR A 1 107 ? -0.996 -12.019 10.169 1.00 85.75 107 TYR A O 1
ATOM 821 N N . ASP A 1 108 ? -0.401 -9.872 10.043 1.00 83.38 108 ASP A N 1
ATOM 822 C CA . ASP A 1 108 ? -1.063 -9.483 11.284 1.00 83.38 108 ASP A CA 1
ATOM 823 C C . ASP A 1 108 ? -2.584 -9.333 11.100 1.00 83.38 108 ASP A C 1
ATOM 825 O O . ASP A 1 108 ? -3.079 -8.336 10.570 1.00 83.38 108 ASP A O 1
ATOM 829 N N . HIS A 1 109 ? -3.339 -10.313 11.601 1.00 86.44 109 HIS A N 1
ATOM 830 C CA . HIS A 1 109 ? -4.805 -10.341 11.548 1.00 86.44 109 HIS A CA 1
ATOM 831 C C . HIS A 1 109 ? -5.496 -9.160 12.248 1.00 86.44 109 HIS A C 1
ATOM 833 O O . HIS A 1 109 ? -6.676 -8.923 12.007 1.00 86.44 109 HIS A O 1
ATOM 839 N N . ARG A 1 110 ? -4.805 -8.354 13.066 1.00 85.12 110 ARG A N 1
ATOM 840 C CA . ARG A 1 110 ? -5.412 -7.139 13.647 1.00 85.12 110 ARG A CA 1
ATOM 841 C C . ARG A 1 110 ? -5.862 -6.145 12.575 1.00 85.12 110 ARG A C 1
ATOM 843 O O . ARG A 1 110 ? -6.788 -5.366 12.797 1.00 85.12 110 ARG A O 1
ATOM 850 N N . PHE A 1 111 ? -5.224 -6.164 11.404 1.00 85.69 111 PHE A N 1
ATOM 851 C CA . PHE A 1 111 ? -5.652 -5.356 10.265 1.00 85.69 111 PHE A CA 1
ATOM 852 C C . PHE A 1 111 ? -6.944 -5.863 9.626 1.00 85.69 111 PHE A C 1
ATOM 854 O O . PHE A 1 111 ? -7.693 -5.047 9.096 1.00 85.69 111 PHE A O 1
ATOM 861 N N . GLU A 1 112 ? -7.237 -7.160 9.720 1.00 90.75 112 GLU A N 1
ATOM 862 C CA . GLU A 1 112 ? -8.475 -7.761 9.215 1.00 90.75 112 GLU A CA 1
ATOM 863 C C . GLU A 1 112 ? -9.701 -7.201 9.937 1.00 90.75 112 GLU A C 1
ATOM 865 O O . GLU A 1 112 ? -10.684 -6.830 9.302 1.00 90.75 112 GLU A O 1
ATOM 870 N N . GLU A 1 113 ? -9.620 -7.055 11.263 1.00 87.94 113 GLU A N 1
ATOM 871 C CA . GLU A 1 113 ? -10.712 -6.499 12.070 1.00 87.94 113 GLU A CA 1
ATOM 872 C C . GLU A 1 113 ? -11.022 -5.041 11.696 1.00 87.94 113 GLU A C 1
ATOM 874 O O . GLU A 1 113 ? -12.180 -4.620 11.708 1.00 87.94 113 GLU A O 1
ATOM 879 N N . LYS A 1 114 ? -9.990 -4.265 11.341 1.00 85.75 114 LYS A N 1
ATOM 880 C CA . LYS A 1 114 ? -10.111 -2.835 11.022 1.00 85.75 114 LYS A CA 1
ATOM 881 C C . LYS A 1 114 ? -10.432 -2.566 9.550 1.00 85.75 114 LYS A C 1
ATOM 883 O O . LYS A 1 114 ? -11.125 -1.596 9.246 1.00 85.75 114 LYS A O 1
ATOM 888 N N . TYR A 1 115 ? -9.925 -3.400 8.647 1.00 91.56 115 TYR A N 1
ATOM 889 C CA . TYR A 1 115 ? -10.021 -3.235 7.196 1.00 91.56 115 TYR A CA 1
ATOM 890 C C . TYR A 1 115 ? -10.466 -4.542 6.520 1.00 91.56 115 TYR A C 1
ATOM 892 O O . TYR A 1 115 ? -9.746 -5.070 5.675 1.00 91.56 115 TYR A O 1
ATOM 900 N N . PRO A 1 116 ? -11.651 -5.085 6.848 1.00 93.19 116 PRO A N 1
ATOM 901 C CA . PRO A 1 116 ? -12.063 -6.423 6.408 1.00 93.19 116 PRO A CA 1
ATOM 902 C C . PRO A 1 116 ? -12.224 -6.557 4.888 1.00 93.19 116 PRO A C 1
ATOM 904 O O . PRO A 1 116 ? -12.229 -7.664 4.358 1.00 93.19 116 PRO A O 1
ATOM 907 N N . THR A 1 117 ? -12.401 -5.443 4.176 1.00 93.12 117 THR A N 1
ATOM 908 C CA . THR A 1 117 ? -12.565 -5.426 2.717 1.00 93.12 117 THR A CA 1
ATOM 909 C C . THR A 1 117 ? -11.251 -5.282 1.958 1.00 93.12 117 THR A C 1
ATOM 911 O O . THR A 1 117 ? -11.134 -5.788 0.844 1.00 93.12 117 THR A O 1
ATOM 914 N N . GLU A 1 118 ? -10.279 -4.587 2.539 1.00 95.19 118 GLU A N 1
ATOM 915 C CA . GLU A 1 118 ? -8.981 -4.297 1.932 1.00 95.19 118 GLU A CA 1
ATOM 916 C C . GLU A 1 118 ? -7.889 -5.269 2.395 1.00 95.19 118 GLU A C 1
ATOM 918 O O . GLU A 1 118 ? -6.882 -5.434 1.707 1.00 95.19 118 GLU A O 1
ATOM 923 N N . PHE A 1 119 ? -8.063 -5.907 3.552 1.00 95.12 119 PHE A N 1
ATOM 924 C CA . PHE A 1 119 ? -7.090 -6.837 4.105 1.00 95.12 119 PHE A CA 1
ATOM 925 C C . PHE A 1 119 ? -7.048 -8.147 3.318 1.00 95.12 119 PHE A C 1
ATOM 927 O O . PHE A 1 119 ? -8.070 -8.761 3.002 1.00 95.12 119 PHE A O 1
ATOM 934 N N . VAL A 1 120 ? -5.829 -8.598 3.049 1.00 94.81 120 VAL A N 1
ATOM 935 C CA . VAL A 1 120 ? -5.520 -9.902 2.486 1.00 94.81 120 VAL A CA 1
ATOM 936 C C . VAL A 1 120 ? -4.463 -10.532 3.379 1.00 94.81 120 VAL A C 1
ATOM 938 O O . VAL A 1 120 ? -3.363 -10.000 3.515 1.00 94.81 120 VAL A O 1
ATOM 941 N N . PHE A 1 121 ? -4.786 -11.675 3.982 1.00 92.75 121 PHE A N 1
ATOM 942 C CA . PHE A 1 121 ? -3.791 -12.410 4.751 1.00 92.75 121 PHE A CA 1
ATOM 943 C C . PHE A 1 121 ? -2.644 -12.842 3.832 1.00 92.75 121 PHE A C 1
ATOM 945 O O . PHE A 1 121 ? -2.872 -13.466 2.792 1.00 92.75 121 PHE A O 1
ATOM 952 N N . TYR A 1 122 ? -1.421 -12.503 4.223 1.00 89.00 122 TYR A N 1
ATOM 953 C CA . TYR A 1 122 ? -0.214 -12.809 3.473 1.00 89.00 122 TYR A CA 1
ATOM 954 C C . TYR A 1 122 ? 0.843 -13.403 4.399 1.00 89.00 122 TYR A C 1
ATOM 956 O O . TYR A 1 122 ? 1.372 -12.733 5.285 1.00 89.00 122 TYR A O 1
ATOM 964 N N . ASP A 1 123 ? 1.160 -14.676 4.171 1.00 86.06 123 ASP A N 1
ATOM 965 C CA . ASP A 1 123 ? 2.275 -15.357 4.815 1.00 86.06 123 ASP A CA 1
ATOM 966 C C . ASP A 1 123 ? 3.466 -15.399 3.861 1.00 86.06 123 ASP A C 1
ATOM 968 O O . ASP A 1 123 ? 3.445 -16.060 2.822 1.00 86.06 123 ASP A O 1
ATOM 972 N N . TYR A 1 124 ? 4.532 -14.709 4.254 1.00 77.75 124 TYR A N 1
ATOM 973 C CA . TYR A 1 124 ? 5.787 -14.662 3.517 1.00 77.75 124 TYR A CA 1
ATOM 974 C C . TYR A 1 124 ? 6.388 -16.053 3.256 1.00 77.75 124 TYR A C 1
ATOM 976 O O . TYR A 1 124 ? 7.035 -16.254 2.233 1.00 77.75 124 TYR A O 1
ATOM 984 N N . ASN A 1 125 ? 6.166 -17.033 4.140 1.00 79.88 125 ASN A N 1
ATOM 985 C CA . ASN A 1 125 ? 6.678 -18.394 3.937 1.00 79.88 125 ASN A CA 1
ATOM 986 C C . ASN A 1 125 ? 5.948 -19.134 2.806 1.00 79.88 125 ASN A C 1
ATOM 988 O O . ASN A 1 125 ? 6.422 -20.162 2.321 1.00 79.88 125 ASN A O 1
ATOM 992 N N . THR A 1 126 ? 4.785 -18.630 2.390 1.00 83.50 126 THR A N 1
ATOM 993 C CA . THR A 1 126 ? 3.954 -19.200 1.331 1.00 83.50 126 THR A CA 1
ATOM 994 C C . THR A 1 126 ? 3.488 -18.107 0.354 1.00 83.50 126 THR A C 1
ATOM 996 O O . THR A 1 126 ? 2.292 -17.928 0.133 1.00 83.50 126 THR A O 1
ATOM 999 N N . PRO A 1 127 ? 4.415 -17.399 -0.325 1.00 79.38 127 PRO A N 1
ATOM 1000 C CA . PRO A 1 127 ? 4.109 -16.164 -1.060 1.00 79.38 127 PRO A CA 1
ATOM 1001 C C . PRO A 1 127 ? 3.210 -16.385 -2.289 1.00 79.38 127 PRO A C 1
ATOM 1003 O O . PRO A 1 127 ? 2.563 -15.461 -2.775 1.00 79.38 127 PRO A O 1
ATOM 1006 N N . LEU A 1 128 ? 3.144 -17.624 -2.790 1.00 82.69 128 LEU A N 1
ATOM 1007 C CA . LEU A 1 128 ? 2.285 -18.027 -3.907 1.00 82.69 128 LEU A CA 1
ATOM 1008 C C . LEU A 1 128 ? 0.880 -18.468 -3.467 1.00 82.69 128 LEU A C 1
ATOM 1010 O O . LEU A 1 128 ? 0.034 -18.729 -4.322 1.00 82.69 128 LEU A O 1
ATOM 1014 N N . ALA A 1 129 ? 0.610 -18.563 -2.162 1.00 86.44 129 ALA A N 1
ATOM 1015 C CA . ALA A 1 129 ? -0.686 -18.961 -1.611 1.00 86.44 129 ALA A CA 1
ATOM 1016 C C . ALA A 1 129 ? -1.696 -17.796 -1.613 1.00 86.44 129 ALA A C 1
ATOM 1018 O O . ALA A 1 129 ? -2.383 -17.540 -0.627 1.00 86.44 129 ALA A O 1
ATOM 1019 N N . LEU A 1 130 ? -1.785 -17.087 -2.738 1.00 86.12 130 LEU A N 1
ATOM 1020 C CA . LEU A 1 130 ? -2.706 -15.979 -2.954 1.00 86.12 130 LEU A CA 1
ATOM 1021 C C . LEU A 1 130 ? -3.862 -16.396 -3.861 1.00 86.12 130 LEU A C 1
ATOM 1023 O O . LEU A 1 130 ? -3.742 -17.286 -4.706 1.00 86.12 130 LEU A O 1
ATOM 1027 N N . ASP A 1 131 ? -4.996 -15.718 -3.702 1.00 89.56 131 ASP A N 1
ATOM 1028 C CA . ASP A 1 131 ? -6.136 -15.893 -4.595 1.00 89.56 131 ASP A CA 1
ATOM 1029 C C . ASP A 1 131 ? -5.725 -15.556 -6.038 1.00 89.56 131 ASP A C 1
ATOM 1031 O O . ASP A 1 131 ? -5.193 -14.480 -6.324 1.00 89.56 131 ASP A O 1
ATOM 1035 N N . SER A 1 132 ? -6.013 -16.478 -6.957 1.00 88.50 132 SER A N 1
ATOM 1036 C CA . SER A 1 132 ? -5.768 -16.331 -8.394 1.00 88.50 132 SER A CA 1
ATOM 1037 C C . SER A 1 132 ? -6.313 -15.030 -8.993 1.00 88.50 132 SER A C 1
ATOM 1039 O O . SER A 1 132 ? -5.762 -14.556 -9.985 1.00 88.50 132 SER A O 1
ATOM 1041 N N . LYS A 1 133 ? -7.333 -14.409 -8.378 1.00 90.31 133 LYS A N 1
ATOM 1042 C CA . LYS A 1 133 ? -7.871 -13.107 -8.809 1.00 90.31 133 LYS A CA 1
ATOM 1043 C C . LYS A 1 133 ? -6.832 -11.982 -8.823 1.00 90.31 133 LYS A C 1
ATOM 1045 O O . LYS A 1 133 ? -7.032 -10.999 -9.524 1.00 90.31 133 LYS A O 1
ATOM 1050 N N . PHE A 1 134 ? -5.762 -12.106 -8.038 1.00 89.62 134 PHE A N 1
ATOM 1051 C CA . PHE A 1 134 ? -4.726 -11.083 -7.911 1.00 89.62 134 PHE A CA 1
ATOM 1052 C C . PHE A 1 134 ? -3.611 -11.204 -8.958 1.00 89.62 134 PHE A C 1
ATOM 1054 O O . PHE A 1 134 ? -2.767 -10.314 -9.068 1.00 89.62 134 PHE A O 1
ATOM 1061 N N . GLN A 1 135 ? -3.604 -12.270 -9.764 1.00 86.12 135 GLN A N 1
ATOM 1062 C CA . GLN A 1 135 ? -2.638 -12.414 -10.850 1.00 86.12 135 GLN A CA 1
ATOM 1063 C C . GLN A 1 135 ? -2.877 -11.336 -11.913 1.00 86.12 135 GLN A C 1
ATOM 1065 O O . GLN A 1 135 ? -3.972 -11.232 -12.460 1.00 86.12 135 GLN A O 1
ATOM 1070 N N . HIS A 1 136 ? -1.845 -10.538 -12.207 1.00 86.25 136 HIS A N 1
ATOM 1071 C CA . HIS A 1 136 ? -1.902 -9.418 -13.160 1.00 86.25 136 HIS A CA 1
ATOM 1072 C C . HIS A 1 136 ? -2.989 -8.368 -12.856 1.00 86.25 136 HIS A C 1
ATOM 1074 O O . HIS A 1 136 ? -3.459 -7.686 -13.764 1.00 86.25 136 HIS A O 1
ATOM 1080 N N . PHE A 1 137 ? -3.402 -8.249 -11.592 1.00 91.75 137 PHE A N 1
ATOM 1081 C CA . PHE A 1 137 ? -4.489 -7.356 -11.186 1.00 91.75 137 PHE A CA 1
ATOM 1082 C C . PHE A 1 137 ? -4.015 -5.951 -10.796 1.00 91.75 137 PHE A C 1
ATOM 1084 O O . PHE A 1 137 ? -4.747 -4.982 -10.976 1.00 91.75 137 PHE A O 1
ATOM 1091 N N . PHE A 1 138 ? -2.809 -5.836 -10.238 1.00 92.69 138 PHE A N 1
ATOM 1092 C CA . PHE A 1 138 ? -2.318 -4.587 -9.664 1.00 92.69 138 PHE A CA 1
ATOM 1093 C C . PHE A 1 138 ? -1.538 -3.748 -10.667 1.00 92.69 138 PHE A C 1
ATOM 1095 O O . PHE A 1 138 ? -0.612 -4.240 -11.312 1.00 92.69 138 PHE A O 1
ATOM 1102 N N . ASP A 1 139 ? -1.867 -2.459 -10.715 1.00 91.38 139 ASP A N 1
ATOM 1103 C CA . ASP A 1 139 ? -1.107 -1.468 -11.476 1.00 91.38 139 ASP A CA 1
ATOM 1104 C C . ASP A 1 139 ? 0.073 -0.937 -10.655 1.00 91.38 139 ASP A C 1
ATOM 1106 O O . ASP A 1 139 ? 1.133 -0.633 -11.203 1.00 91.38 139 ASP A O 1
ATOM 1110 N N . TYR A 1 140 ? -0.081 -0.883 -9.329 1.00 91.31 140 TYR A N 1
ATOM 1111 C CA . TYR A 1 140 ? 0.964 -0.460 -8.407 1.00 91.31 140 TYR A CA 1
ATOM 1112 C C . TYR A 1 140 ? 1.110 -1.447 -7.255 1.00 91.31 140 TYR A C 1
ATOM 1114 O O . TYR A 1 140 ? 0.133 -1.777 -6.581 1.00 91.31 140 TYR A O 1
ATOM 1122 N N . VAL A 1 141 ? 2.343 -1.868 -6.989 1.00 89.69 141 VAL A N 1
ATOM 1123 C CA . VAL A 1 141 ? 2.672 -2.697 -5.829 1.00 89.69 141 VAL A CA 1
ATOM 1124 C C . VAL A 1 141 ? 3.818 -2.040 -5.073 1.00 89.69 141 VAL A C 1
ATOM 1126 O O . VAL A 1 141 ? 4.863 -1.766 -5.662 1.00 89.69 141 VAL A O 1
ATOM 1129 N N . LEU A 1 142 ? 3.617 -1.794 -3.779 1.00 86.81 142 LEU A N 1
ATOM 1130 C CA . LEU A 1 142 ? 4.679 -1.436 -2.845 1.00 86.81 142 LEU A CA 1
ATOM 1131 C C . LEU A 1 142 ? 4.956 -2.624 -1.936 1.00 86.81 142 LEU A C 1
ATOM 1133 O O . LEU A 1 142 ? 4.053 -3.081 -1.236 1.00 86.81 142 LEU A O 1
ATOM 1137 N N . VAL A 1 143 ? 6.197 -3.096 -1.936 1.00 83.94 143 VAL A N 1
ATOM 1138 C CA . VAL A 1 143 ? 6.632 -4.242 -1.136 1.00 83.94 143 VAL A CA 1
ATOM 1139 C C . VAL A 1 143 ? 7.793 -3.829 -0.239 1.00 83.94 143 VAL A C 1
ATOM 1141 O O . VAL A 1 143 ? 8.740 -3.187 -0.698 1.00 83.94 143 VAL A O 1
ATOM 1144 N N . ASP A 1 144 ? 7.719 -4.239 1.022 1.00 77.31 144 ASP A N 1
ATOM 1145 C CA . ASP A 1 144 ? 8.812 -4.176 1.997 1.00 77.31 144 ASP A CA 1
ATOM 1146 C C . ASP A 1 144 ? 9.000 -5.579 2.602 1.00 77.31 144 ASP A C 1
ATOM 1148 O O . ASP A 1 144 ? 8.415 -5.901 3.638 1.00 77.31 144 ASP A O 1
ATOM 1152 N N . PRO A 1 145 ? 9.664 -6.496 1.873 1.00 66.94 145 PRO A N 1
ATOM 1153 C CA . PRO A 1 145 ? 9.752 -7.888 2.285 1.00 66.94 145 PRO A CA 1
ATOM 1154 C C . PRO A 1 145 ? 10.784 -8.058 3.414 1.00 66.94 145 PRO A C 1
ATOM 1156 O O . PRO A 1 145 ? 11.794 -7.356 3.439 1.00 66.94 145 PRO A O 1
ATOM 1159 N N . PRO A 1 146 ? 10.624 -9.067 4.290 1.00 62.56 146 PRO A N 1
ATOM 1160 C CA . PRO A 1 146 ? 11.612 -9.363 5.330 1.00 62.56 146 PRO A CA 1
ATOM 1161 C C . PRO A 1 146 ? 12.983 -9.802 4.774 1.00 62.56 146 PRO A C 1
ATOM 1163 O O . PRO A 1 146 ? 13.968 -9.787 5.510 1.00 62.56 146 PRO A O 1
ATOM 1166 N N . TYR A 1 147 ? 13.063 -10.178 3.487 1.00 64.31 147 TYR A N 1
ATOM 1167 C CA . TYR A 1 147 ? 14.304 -10.533 2.793 1.00 64.31 147 TYR A CA 1
ATOM 1168 C C . TYR A 1 147 ? 14.323 -9.947 1.373 1.00 64.31 147 TYR A C 1
ATOM 1170 O O . TYR A 1 147 ? 13.341 -10.046 0.635 1.00 64.31 147 TYR A O 1
ATOM 1178 N N . LEU A 1 148 ? 15.461 -9.360 0.998 1.00 60.03 148 LEU A N 1
ATOM 1179 C CA . LEU A 1 148 ? 15.654 -8.587 -0.236 1.00 60.03 148 LEU A CA 1
ATOM 1180 C C . LEU A 1 148 ? 15.629 -9.452 -1.511 1.00 60.03 148 LEU A C 1
ATOM 1182 O O . LEU A 1 148 ? 15.120 -9.013 -2.544 1.00 60.03 148 LEU A O 1
ATOM 1186 N N . ASP A 1 149 ? 16.106 -10.695 -1.428 1.00 64.75 149 ASP A N 1
ATOM 1187 C CA . ASP A 1 149 ? 16.292 -11.571 -2.594 1.00 64.75 149 ASP A CA 1
ATOM 1188 C C . ASP A 1 149 ? 14.960 -11.985 -3.249 1.00 64.75 149 ASP A C 1
ATOM 1190 O O . ASP A 1 149 ? 14.850 -12.072 -4.470 1.00 64.75 149 ASP A O 1
ATOM 1194 N N . ILE A 1 150 ? 13.890 -12.137 -2.459 1.00 66.19 150 ILE A N 1
ATOM 1195 C CA . ILE A 1 150 ? 12.588 -12.589 -2.979 1.00 66.19 150 ILE A CA 1
ATOM 1196 C C . ILE A 1 150 ? 11.946 -11.559 -3.904 1.00 66.19 150 ILE A C 1
ATOM 1198 O O . ILE A 1 150 ? 11.322 -11.916 -4.903 1.00 66.19 150 ILE A O 1
ATOM 1202 N N . ALA A 1 151 ? 12.063 -10.270 -3.593 1.00 68.31 151 ALA A N 1
ATOM 1203 C CA . ALA A 1 151 ? 11.458 -9.259 -4.449 1.00 68.31 151 ALA A CA 1
ATOM 1204 C C . ALA A 1 151 ? 12.182 -9.142 -5.798 1.00 68.31 151 ALA A C 1
ATOM 1206 O O . ALA A 1 151 ? 11.528 -8.878 -6.811 1.00 68.31 151 ALA A O 1
ATOM 1207 N N . ALA A 1 152 ? 13.493 -9.405 -5.827 1.00 67.88 152 ALA A N 1
ATOM 1208 C CA . ALA A 1 152 ? 14.250 -9.508 -7.068 1.00 67.88 152 ALA A CA 1
ATOM 1209 C C . ALA A 1 152 ? 13.776 -10.704 -7.914 1.00 67.88 152 ALA A C 1
ATOM 1211 O O . ALA A 1 152 ? 13.501 -10.533 -9.103 1.00 67.88 152 ALA A O 1
ATOM 1212 N N . ASP A 1 153 ? 13.569 -11.871 -7.296 1.00 69.81 153 ASP A N 1
ATOM 1213 C CA . ASP A 1 153 ? 13.049 -13.070 -7.973 1.00 69.81 153 ASP A CA 1
ATOM 1214 C C . ASP A 1 153 ? 11.639 -12.872 -8.554 1.00 69.81 153 ASP A C 1
ATOM 1216 O O . ASP A 1 153 ? 11.297 -13.422 -9.603 1.00 69.81 153 ASP A O 1
ATOM 1220 N N . LEU A 1 154 ? 10.816 -12.047 -7.901 1.00 71.56 154 LEU A N 1
ATOM 1221 C CA . LEU A 1 154 ? 9.479 -11.674 -8.373 1.00 71.56 154 LEU A CA 1
ATOM 1222 C C . LEU A 1 154 ? 9.495 -10.587 -9.466 1.00 71.56 154 LEU A C 1
ATOM 1224 O O . LEU A 1 154 ? 8.436 -10.211 -9.973 1.00 71.56 154 LEU A O 1
ATOM 1228 N N . GLY A 1 155 ? 10.676 -10.096 -9.857 1.00 73.12 155 GLY A N 1
ATOM 1229 C CA . GLY A 1 155 ? 10.849 -9.108 -10.921 1.00 73.12 155 GLY A CA 1
ATOM 1230 C C . GLY A 1 155 ? 10.522 -7.671 -10.509 1.00 73.12 155 GLY A C 1
ATOM 1231 O O . GLY A 1 155 ? 10.294 -6.826 -11.379 1.00 73.12 155 GLY A O 1
ATOM 1232 N N . PHE A 1 156 ? 10.485 -7.372 -9.208 1.00 77.81 156 PHE A N 1
ATOM 1233 C CA . PHE A 1 156 ? 10.349 -5.997 -8.739 1.00 77.81 156 PHE A CA 1
ATOM 1234 C C . PHE A 1 156 ? 11.678 -5.244 -8.845 1.00 77.81 156 PHE A C 1
ATOM 1236 O O . PHE A 1 156 ? 12.764 -5.793 -8.674 1.00 77.81 156 PHE A O 1
ATOM 1243 N N . THR A 1 157 ? 11.585 -3.945 -9.107 1.00 78.81 157 THR A N 1
ATOM 1244 C CA . THR A 1 157 ? 12.723 -3.029 -9.124 1.00 78.81 157 THR A CA 1
ATOM 1245 C C . THR A 1 157 ? 12.994 -2.519 -7.706 1.00 78.81 157 THR A C 1
ATOM 1247 O O . THR A 1 157 ? 12.075 -1.969 -7.086 1.00 78.81 157 THR A O 1
ATOM 1250 N N . PRO A 1 158 ? 14.229 -2.653 -7.186 1.00 78.25 158 PRO A N 1
ATOM 1251 C CA . PRO A 1 158 ? 14.603 -2.062 -5.910 1.00 78.25 158 PRO A CA 1
ATOM 1252 C C . PRO A 1 158 ? 14.701 -0.536 -6.034 1.00 78.25 158 PRO A C 1
ATOM 1254 O O . PRO A 1 158 ? 15.446 0.013 -6.852 1.00 78.25 158 PRO A O 1
ATOM 1257 N N . THR A 1 159 ? 13.966 0.163 -5.182 1.00 76.38 159 THR A N 1
ATOM 1258 C CA . THR A 1 159 ? 13.989 1.614 -5.005 1.00 76.38 159 THR A CA 1
ATOM 1259 C C . THR A 1 159 ? 14.401 1.940 -3.580 1.00 76.38 159 THR A C 1
ATOM 1261 O O . THR A 1 159 ? 13.885 1.376 -2.619 1.00 76.38 159 THR A O 1
ATOM 1264 N N . GLY A 1 160 ? 15.349 2.856 -3.418 1.00 75.75 160 GLY A N 1
ATOM 1265 C CA . GLY A 1 160 ? 15.874 3.202 -2.106 1.00 75.75 160 GLY A CA 1
ATOM 1266 C C . GLY A 1 160 ? 15.447 4.598 -1.689 1.00 75.75 160 GLY A C 1
ATOM 1267 O O . GLY A 1 160 ? 15.471 5.528 -2.493 1.00 75.75 160 GLY A O 1
ATOM 1268 N N . PHE A 1 161 ? 15.147 4.791 -0.412 1.00 71.06 161 PHE A N 1
ATOM 1269 C CA . PHE A 1 161 ? 14.915 6.127 0.119 1.00 71.06 161 PHE A CA 1
ATOM 1270 C C . PHE A 1 161 ? 15.545 6.294 1.498 1.00 71.06 161 PHE A C 1
ATOM 1272 O O . PHE A 1 161 ? 15.735 5.336 2.240 1.00 71.06 161 PHE A O 1
ATOM 1279 N N . VAL A 1 162 ? 15.925 7.524 1.830 1.00 69.38 162 VAL A N 1
ATOM 1280 C CA . VAL A 1 162 ? 16.549 7.846 3.115 1.00 69.38 162 VAL A CA 1
ATOM 1281 C C . VAL A 1 162 ? 15.526 8.617 3.949 1.00 69.38 162 VAL A C 1
ATOM 1283 O O . VAL A 1 162 ? 15.317 9.806 3.686 1.00 69.38 162 VAL A O 1
ATOM 1286 N N . PRO A 1 163 ? 14.842 7.972 4.912 1.00 62.09 163 PRO A N 1
ATOM 1287 C CA . PRO A 1 163 ? 13.951 8.671 5.823 1.00 62.09 163 PRO A CA 1
ATOM 1288 C C . PRO A 1 163 ? 14.703 9.737 6.612 1.00 62.09 163 PRO A C 1
ATOM 1290 O O . PRO A 1 163 ? 15.880 9.609 6.965 1.00 62.09 163 PRO A O 1
ATOM 1293 N N . THR A 1 164 ? 13.985 10.816 6.899 1.00 55.91 164 THR A N 1
ATOM 1294 C CA . THR A 1 164 ? 14.510 11.950 7.658 1.00 55.91 164 THR A CA 1
ATOM 1295 C C . THR A 1 164 ? 14.067 11.818 9.103 1.00 55.91 164 THR A C 1
ATOM 1297 O O . THR A 1 164 ? 13.133 12.480 9.536 1.00 55.91 164 THR A O 1
ATOM 1300 N N . PHE A 1 165 ? 14.747 10.952 9.852 1.00 57.72 165 PHE A N 1
ATOM 1301 C CA . PHE A 1 165 ? 14.491 10.815 11.280 1.00 57.72 165 PHE A CA 1
ATOM 1302 C C . PHE A 1 165 ? 14.912 12.075 12.047 1.00 57.72 165 PHE A C 1
ATOM 1304 O O . PHE A 1 165 ? 15.971 12.653 11.790 1.00 57.72 165 PHE A O 1
ATOM 1311 N N . ASP A 1 166 ? 14.126 12.438 13.062 1.00 48.56 166 ASP A N 1
ATOM 1312 C CA . ASP A 1 166 ? 14.472 13.503 14.018 1.00 48.56 166 ASP A CA 1
ATOM 1313 C C . ASP A 1 166 ? 15.680 13.105 14.904 1.00 48.56 166 ASP A C 1
ATOM 1315 O O . ASP A 1 166 ? 16.420 13.933 15.437 1.00 48.56 166 ASP A O 1
ATOM 1319 N N . SER A 1 167 ? 15.962 11.799 14.995 1.00 53.22 167 SER A N 1
ATOM 1320 C CA . SER A 1 167 ? 17.189 11.236 15.563 1.00 53.22 167 SER A CA 1
ATOM 1321 C C . SER A 1 167 ? 18.135 10.770 14.453 1.00 53.22 167 SER A C 1
ATOM 1323 O O . SER A 1 167 ? 17.714 10.042 13.570 1.00 53.22 167 SER A O 1
ATOM 1325 N N . LYS A 1 168 ? 19.419 11.135 14.528 1.00 46.97 168 LYS A N 1
ATOM 1326 C CA . LYS A 1 168 ? 20.497 11.036 13.510 1.00 46.97 168 LYS A CA 1
ATOM 1327 C C . LYS A 1 168 ? 20.848 9.646 12.911 1.00 46.97 168 LYS A C 1
ATOM 1329 O O . LYS A 1 168 ? 21.991 9.438 12.514 1.00 46.97 168 LYS A O 1
ATOM 1334 N N . LEU A 1 169 ? 19.927 8.692 12.842 1.00 47.41 169 LEU A N 1
ATOM 1335 C CA . LEU A 1 169 ? 20.106 7.380 12.217 1.00 47.41 169 LEU A CA 1
ATOM 1336 C C . LEU A 1 169 ? 19.387 7.345 10.863 1.00 47.41 169 LEU A C 1
ATOM 1338 O O . LEU A 1 169 ? 18.361 6.699 10.722 1.00 47.41 169 LEU A O 1
ATOM 1342 N N . SER A 1 170 ? 19.904 8.058 9.861 1.00 56.12 170 SER A N 1
ATOM 1343 C CA . SER A 1 170 ? 19.356 8.053 8.497 1.00 56.12 170 SER A CA 1
ATOM 1344 C C . SER A 1 170 ? 19.924 6.886 7.679 1.00 56.12 170 SER A C 1
ATOM 1346 O O . SER A 1 170 ? 20.743 7.086 6.780 1.00 56.12 170 SER A O 1
ATOM 1348 N N . ASN A 1 171 ? 19.539 5.656 8.021 1.00 59.72 171 ASN A N 1
ATOM 1349 C CA . ASN A 1 171 ? 19.831 4.503 7.166 1.00 59.72 171 ASN A CA 1
ATOM 1350 C C . ASN A 1 171 ? 18.956 4.561 5.909 1.00 59.72 171 ASN A C 1
ATOM 1352 O O . ASN A 1 171 ? 17.846 5.091 5.950 1.00 59.72 171 ASN A O 1
ATOM 1356 N N . ARG A 1 172 ? 19.453 4.023 4.794 1.00 62.75 172 ARG A N 1
ATOM 1357 C CA . ARG A 1 172 ? 18.670 3.869 3.568 1.00 62.75 172 ARG A CA 1
ATOM 1358 C C . ARG A 1 172 ? 17.711 2.692 3.732 1.00 62.75 172 ARG A C 1
ATOM 1360 O O . ARG A 1 172 ? 18.145 1.603 4.088 1.00 62.75 172 ARG A O 1
ATOM 1367 N N . PHE A 1 173 ? 16.430 2.923 3.481 1.00 64.06 173 PHE A N 1
ATOM 1368 C CA . PHE A 1 173 ? 15.417 1.880 3.404 1.00 64.06 173 PHE A CA 1
ATOM 1369 C C . PHE A 1 173 ? 15.260 1.458 1.951 1.00 64.06 173 PHE A C 1
ATOM 1371 O O . PHE A 1 173 ? 15.269 2.296 1.042 1.00 64.06 173 PHE A O 1
ATOM 1378 N N . LEU A 1 174 ? 15.142 0.153 1.752 1.00 68.81 174 LEU A N 1
ATOM 1379 C CA .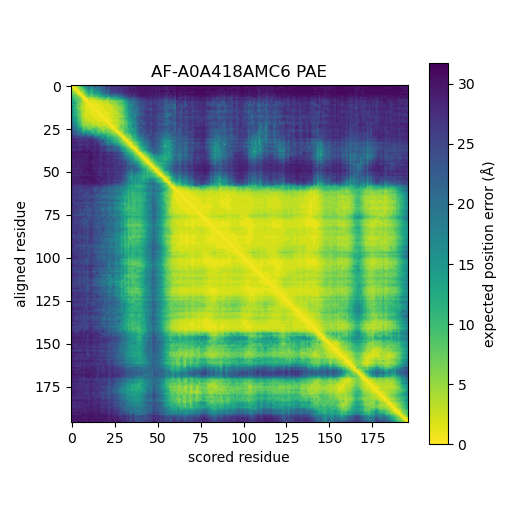 LEU A 1 174 ? 14.929 -0.466 0.457 1.00 68.81 174 LEU A CA 1
ATOM 1380 C C . LEU A 1 174 ? 13.453 -0.813 0.343 1.00 68.81 174 LEU A C 1
ATOM 1382 O O . LEU A 1 174 ? 12.861 -1.377 1.250 1.00 68.81 174 LEU A O 1
ATOM 1386 N N . THR A 1 175 ? 12.863 -0.433 -0.775 1.00 72.56 175 THR A N 1
ATOM 1387 C CA . THR A 1 175 ? 11.474 -0.714 -1.126 1.00 72.56 175 THR A CA 1
ATOM 1388 C C . THR A 1 175 ? 11.473 -1.339 -2.504 1.00 72.56 175 THR A C 1
ATOM 1390 O O . THR A 1 175 ? 12.340 -1.033 -3.319 1.00 72.56 175 THR A O 1
ATOM 1393 N N . TYR A 1 176 ? 10.513 -2.205 -2.786 1.00 76.94 176 TYR A N 1
ATOM 1394 C CA . TYR A 1 176 ? 10.413 -2.852 -4.085 1.00 76.94 176 TYR A CA 1
ATOM 1395 C C . TYR A 1 176 ? 9.112 -2.458 -4.751 1.00 76.94 176 TYR A C 1
ATOM 1397 O O . TYR A 1 176 ? 8.042 -2.476 -4.137 1.00 76.94 176 TYR A O 1
ATOM 1405 N N . THR A 1 177 ? 9.221 -2.076 -6.017 1.00 78.44 177 THR A N 1
ATOM 1406 C CA . THR A 1 177 ? 8.081 -1.643 -6.817 1.00 78.44 177 THR A CA 1
ATOM 1407 C C . THR A 1 177 ? 8.143 -2.243 -8.213 1.00 78.44 177 THR A C 1
ATOM 1409 O O . THR A 1 177 ? 9.191 -2.676 -8.682 1.00 78.44 177 THR A O 1
ATOM 1412 N N . ASN A 1 178 ? 7.012 -2.307 -8.908 1.00 80.38 178 ASN A N 1
ATOM 1413 C CA . ASN A 1 178 ? 6.940 -2.819 -10.282 1.00 80.38 178 ASN A CA 1
ATOM 1414 C C . ASN A 1 178 ? 7.275 -1.752 -11.348 1.00 80.38 178 ASN A C 1
ATOM 1416 O O . ASN A 1 178 ? 7.029 -1.971 -12.533 1.00 80.38 178 ASN A O 1
ATOM 1420 N N . TYR A 1 179 ? 7.810 -0.596 -10.947 1.00 75.88 179 TYR A N 1
ATOM 1421 C CA . TYR A 1 179 ? 8.163 0.521 -11.825 1.00 75.88 179 TYR A CA 1
ATOM 1422 C C . TYR A 1 179 ? 9.442 1.213 -11.325 1.00 75.88 179 TYR A C 1
ATOM 1424 O O . TYR A 1 179 ? 9.964 0.907 -10.260 1.00 75.88 179 TYR A O 1
ATOM 1432 N N . ALA A 1 180 ? 9.976 2.156 -12.101 1.00 75.56 180 ALA A N 1
ATOM 1433 C CA . ALA A 1 180 ? 11.085 2.992 -11.650 1.00 75.56 180 ALA A CA 1
ATOM 1434 C C . ALA A 1 180 ? 10.539 4.276 -11.007 1.00 75.56 180 ALA A C 1
ATOM 1436 O O . ALA A 1 180 ? 9.954 5.104 -11.708 1.00 75.56 180 ALA A O 1
ATOM 1437 N N . SER A 1 181 ? 10.740 4.456 -9.698 1.00 74.62 181 SER A N 1
ATOM 1438 C CA . SER A 1 181 ? 10.405 5.714 -9.018 1.00 74.62 181 SER A CA 1
ATOM 1439 C C . SER A 1 181 ? 11.524 6.745 -9.190 1.00 74.62 181 SER A C 1
ATOM 1441 O O . SER A 1 181 ? 12.706 6.436 -9.047 1.00 74.62 181 SER A O 1
ATOM 1443 N N . GLU A 1 182 ? 11.151 7.990 -9.491 1.00 75.44 182 GLU A N 1
ATOM 1444 C CA . GLU A 1 182 ? 12.069 9.139 -9.443 1.00 75.44 182 GLU A CA 1
ATOM 1445 C C . GLU A 1 182 ? 12.124 9.761 -8.040 1.00 75.44 182 GLU A C 1
ATOM 1447 O O . GLU A 1 182 ? 13.114 10.399 -7.679 1.00 75.44 182 GLU A O 1
ATOM 1452 N N . ARG A 1 183 ? 11.065 9.570 -7.240 1.00 74.38 183 ARG A N 1
ATOM 1453 C CA . ARG A 1 183 ? 10.958 10.083 -5.870 1.00 74.38 183 ARG A CA 1
ATOM 1454 C C . ARG A 1 183 ? 11.841 9.284 -4.916 1.00 74.38 183 ARG A C 1
ATOM 1456 O O . ARG A 1 183 ? 12.528 9.865 -4.075 1.00 74.38 183 ARG A O 1
ATOM 1463 N N . PHE A 1 184 ? 11.823 7.963 -5.051 1.00 72.31 184 PHE A N 1
ATOM 1464 C CA . PHE A 1 184 ? 12.667 7.050 -4.291 1.00 72.31 184 PHE A CA 1
ATOM 1465 C C . PHE A 1 184 ? 13.870 6.697 -5.164 1.00 72.31 184 PHE A C 1
ATOM 1467 O O . PHE A 1 184 ? 13.753 5.927 -6.112 1.00 72.31 184 PHE A O 1
ATOM 1474 N N . GLY A 1 185 ? 15.005 7.354 -4.909 1.00 70.12 185 GLY A N 1
ATOM 1475 C CA . GLY A 1 185 ? 16.199 7.265 -5.751 1.00 70.12 185 GLY A CA 1
ATOM 1476 C C . GLY A 1 185 ? 16.654 5.827 -6.034 1.00 70.12 185 GLY A C 1
ATOM 1477 O O . GLY A 1 185 ? 16.378 4.896 -5.275 1.00 70.12 185 GLY A O 1
ATOM 1478 N N . ARG A 1 186 ? 17.401 5.649 -7.131 1.00 67.69 186 ARG A N 1
ATOM 1479 C CA . ARG A 1 186 ? 17.924 4.338 -7.554 1.00 67.69 186 ARG A CA 1
ATOM 1480 C C . ARG A 1 186 ? 18.663 3.647 -6.428 1.00 67.69 186 ARG A C 1
ATOM 1482 O O . ARG A 1 186 ? 19.547 4.268 -5.853 1.00 67.69 186 ARG A O 1
ATOM 1489 N N . CYS A 1 187 ? 18.325 2.393 -6.148 1.00 67.25 187 CYS A N 1
ATOM 1490 C CA . CYS A 1 187 ? 19.135 1.564 -5.268 1.00 67.25 187 CYS A CA 1
ATOM 1491 C C . CYS A 1 187 ? 20.578 1.516 -5.797 1.00 67.25 187 CYS A C 1
ATOM 1493 O O . CYS A 1 187 ? 20.779 1.199 -6.967 1.00 67.25 187 CYS A O 1
ATOM 1495 N N . ASP A 1 188 ? 21.545 1.878 -4.951 1.00 66.38 188 ASP A N 1
ATOM 1496 C CA . ASP A 1 188 ? 22.980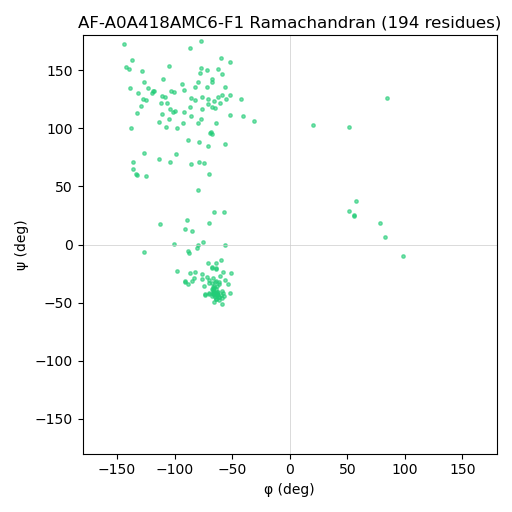 1.817 -5.275 1.00 66.38 188 ASP A CA 1
ATOM 1497 C C . ASP A 1 188 ? 23.647 0.570 -4.665 1.00 66.38 188 ASP A C 1
ATOM 1499 O O . ASP A 1 188 ? 24.852 0.388 -4.811 1.00 66.38 188 ASP A O 1
ATOM 1503 N N . ASP A 1 189 ? 22.877 -0.260 -3.955 1.00 64.06 189 ASP A N 1
ATOM 1504 C CA . ASP A 1 189 ? 23.358 -1.505 -3.367 1.00 64.06 189 ASP A CA 1
ATOM 1505 C C . ASP A 1 189 ? 23.351 -2.616 -4.430 1.00 64.06 189 ASP A C 1
ATOM 1507 O O . ASP A 1 189 ? 22.321 -2.885 -5.057 1.00 64.06 189 ASP A O 1
ATOM 1511 N N . ASP A 1 190 ? 24.511 -3.246 -4.632 1.00 57.59 190 ASP A N 1
ATOM 1512 C CA . ASP A 1 190 ? 24.678 -4.435 -5.467 1.00 57.59 190 ASP A CA 1
ATOM 1513 C C . ASP A 1 190 ? 24.375 -5.681 -4.623 1.00 57.59 190 ASP A C 1
ATOM 1515 O O . ASP A 1 190 ? 25.125 -6.037 -3.716 1.00 57.59 190 ASP A O 1
ATOM 1519 N N . PHE A 1 191 ? 23.268 -6.360 -4.926 1.00 55.62 191 PHE A N 1
ATOM 1520 C CA . PHE A 1 191 ? 22.852 -7.594 -4.240 1.00 55.62 191 PHE A CA 1
ATOM 1521 C C . PHE A 1 191 ? 23.393 -8.865 -4.911 1.00 55.62 191 PHE A C 1
ATOM 1523 O O . PHE A 1 191 ? 22.923 -9.958 -4.626 1.00 55.62 191 PHE A O 1
ATOM 1530 N N . SER A 1 192 ? 24.364 -8.749 -5.824 1.00 56.59 192 SER A N 1
ATOM 1531 C CA . SER A 1 192 ? 24.897 -9.895 -6.575 1.00 56.59 192 SER A CA 1
ATOM 1532 C C . SER A 1 192 ? 25.837 -10.815 -5.782 1.00 56.59 192 SER A C 1
ATOM 1534 O O . SER A 1 192 ? 26.347 -11.763 -6.369 1.00 56.59 192 SER A O 1
ATOM 1536 N N . ASP A 1 193 ? 26.069 -10.559 -4.490 1.00 47.12 193 ASP A N 1
ATOM 1537 C CA . ASP A 1 193 ? 27.093 -11.249 -3.684 1.00 47.12 193 ASP A CA 1
ATOM 1538 C C . ASP A 1 193 ? 26.532 -12.153 -2.558 1.00 47.12 193 ASP A C 1
ATOM 1540 O O . ASP A 1 193 ? 27.267 -12.518 -1.643 1.00 47.12 193 ASP A O 1
ATOM 1544 N N . SER A 1 194 ? 25.255 -12.552 -2.586 1.00 49.94 194 SER A N 1
ATOM 1545 C CA . SER A 1 194 ? 24.658 -13.425 -1.550 1.00 49.94 194 SER A CA 1
ATOM 1546 C C . SER A 1 194 ? 24.773 -14.941 -1.809 1.00 49.94 194 SER A C 1
ATOM 1548 O O . SER A 1 194 ? 24.047 -15.717 -1.193 1.00 49.94 194 SER A O 1
ATOM 1550 N N . ASP A 1 195 ? 25.725 -15.375 -2.643 1.00 46.59 195 ASP A N 1
ATOM 1551 C CA . ASP A 1 195 ? 26.056 -16.792 -2.869 1.00 46.59 195 ASP A CA 1
ATOM 1552 C C . ASP A 1 195 ? 27.478 -17.137 -2.359 1.00 46.59 195 ASP A C 1
ATOM 1554 O O . ASP A 1 195 ? 28.389 -17.361 -3.157 1.00 46.59 195 ASP A O 1
ATOM 1558 N N . GLU A 1 196 ? 27.679 -17.219 -1.036 1.00 37.81 196 GLU A N 1
ATOM 1559 C CA . GLU A 1 196 ? 28.742 -18.044 -0.407 1.00 37.81 196 GLU A CA 1
ATOM 1560 C C . GLU A 1 196 ? 28.277 -18.710 0.900 1.00 37.81 196 GLU A C 1
ATOM 1562 O O . GLU A 1 196 ? 27.740 -18.012 1.792 1.00 37.81 196 GLU A O 1
#

Nearest PDB structures (foldseek):
  2jdd-assembly1_A  TM=5.282E-01  e=1.499E+00  Bacillus licheniformis
  5gm2-assembly2_K  TM=2.767E-01  e=6.055E-01  Streptomyces blastmyceticus
  5bsz-assembly1_A  TM=3.601E-01  e=4.508E+00  Streptoalloteichus sp. ATCC 53650
  5w8d-assembly1_A  TM=3.336E-01  e=3.712E+00  Bradyrhizobium japonicum

Foldseek 3Di:
DDDDPPPDPPVRVVVVVVVVVVVVVVVVVPDPPQVVPWDDDQPPDPDPDDPDSDDDPPDDLVRLLVLLVCQVVQQVLAAEEEESNVSVLVNNCVVCVPRPNAAYATCDCVVCVVCVPRYDDADPVCRVPDDPCCVVRGSKYKHQDPDDVVLVVVVWFKFWDFHDDPDPPRDIGIITMNDDDPSRHHDPDDPPPPDD

Solvent-accessible surface area (backbone atoms only — not comparable to full-atom values): 12029 Å² total; per-residue (Å²): 142,81,88,80,81,79,78,71,51,71,67,58,50,52,51,52,51,53,47,52,51,52,50,50,53,49,52,70,72,44,66,79,83,74,60,83,73,51,88,63,79,78,79,91,64,91,61,87,93,55,101,65,94,71,71,71,69,72,57,58,70,71,51,15,43,52,49,17,51,48,52,56,60,72,20,73,82,45,27,36,38,25,32,59,35,65,46,25,48,51,36,32,45,70,78,38,69,86,63,68,61,51,34,39,34,33,70,46,62,74,47,37,79,76,33,66,88,32,43,38,85,37,52,81,95,48,74,80,76,58,68,74,82,59,66,93,52,60,66,27,46,45,35,44,67,81,52,75,66,60,46,50,77,72,65,32,39,64,29,22,40,67,57,87,54,95,57,97,71,63,58,74,45,72,35,32,24,80,58,88,57,81,87,33,41,77,52,84,76,81,78,89,75,84,84,127

Radius of gyration: 21.35 Å; Cα contacts (8 Å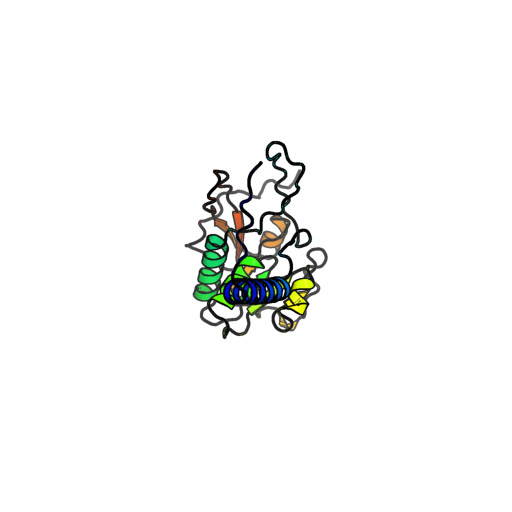, |Δi|>4): 234; chains: 1; bounding box: 47×44×70 Å